Protein AF-A0A8S9SFD0-F1 (afdb_monomer_lite)

Secondary structure (DSSP, 8-state):
---PPP---S--------S-----------STT--GGGGEETTEE-PPPP-SHHHHHHHHHHHHSPPPSSPP---EEETTEEESS--HHHHHHHHH------GGGGGSTTS--S-HHHHHHHHHHHHHHHHHHHHHHHHHHHH-----HHHHHHHHHHHHHHHHHHTTTT-HHHHHHHHHHHHTT-

Structure (mmCIF, N/CA/C/O backbone):
data_AF-A0A8S9SFD0-F1
#
_entry.id   AF-A0A8S9SFD0-F1
#
loop_
_atom_site.group_PDB
_atom_site.id
_atom_site.type_symbol
_atom_site.label_atom_id
_atom_site.label_alt_id
_atom_site.label_comp_id
_atom_site.label_asym_id
_atom_site.label_entity_id
_atom_site.label_seq_id
_atom_site.pdbx_PDB_ins_code
_atom_site.Cartn_x
_atom_site.Cartn_y
_atom_site.Cartn_z
_atom_site.occupancy
_atom_site.B_iso_or_equiv
_atom_site.auth_seq_id
_atom_site.auth_comp_id
_atom_site.auth_asym_id
_atom_site.auth_atom_id
_atom_site.pdbx_PDB_model_num
ATOM 1 N N . MET A 1 1 ? -25.983 -8.643 12.787 1.00 35.84 1 MET A N 1
ATOM 2 C CA . MET A 1 1 ? -24.893 -7.991 13.552 1.00 35.84 1 MET A CA 1
ATOM 3 C C . MET A 1 1 ? -23.873 -9.047 13.966 1.00 35.84 1 MET A C 1
ATOM 5 O O . MET A 1 1 ? -24.146 -9.783 14.895 1.00 35.84 1 MET A O 1
ATOM 9 N N . ASN A 1 2 ? -22.740 -9.159 13.260 1.00 22.25 2 ASN A N 1
ATOM 10 C CA . ASN A 1 2 ? -21.504 -9.805 13.731 1.00 22.25 2 ASN A CA 1
ATOM 11 C C . ASN A 1 2 ? -20.350 -9.390 12.809 1.00 22.25 2 ASN A C 1
ATOM 13 O O . ASN A 1 2 ? -20.357 -9.680 11.617 1.00 22.25 2 ASN A O 1
ATOM 17 N N . ARG A 1 3 ? -19.381 -8.649 13.353 1.00 27.59 3 ARG A N 1
ATOM 18 C CA . ARG A 1 3 ? -18.185 -8.187 12.637 1.00 27.59 3 ARG A CA 1
ATOM 19 C C . ARG A 1 3 ? -17.055 -9.177 12.914 1.00 27.59 3 ARG A C 1
ATOM 21 O O . ARG A 1 3 ? -16.490 -9.152 14.003 1.00 27.59 3 ARG A O 1
ATOM 28 N N . MET A 1 4 ? -16.716 -10.028 11.946 1.00 25.22 4 MET A N 1
ATOM 29 C CA . MET A 1 4 ? -15.489 -10.829 11.985 1.00 25.22 4 MET A CA 1
ATOM 30 C C . MET A 1 4 ? -14.422 -10.174 11.107 1.00 25.22 4 MET A C 1
ATOM 32 O O . MET A 1 4 ? -14.635 -9.898 9.929 1.00 25.22 4 MET A O 1
ATOM 36 N N . ALA A 1 5 ? -13.282 -9.880 11.729 1.00 29.33 5 ALA A N 1
ATOM 37 C CA . ALA A 1 5 ? -12.103 -9.334 11.085 1.00 29.33 5 ALA A CA 1
ATOM 38 C C . ALA A 1 5 ? -11.504 -10.371 10.127 1.00 29.33 5 ALA A C 1
ATOM 40 O O . ALA A 1 5 ? -11.102 -11.451 10.552 1.00 29.33 5 ALA A O 1
ATOM 41 N N . LEU A 1 6 ? -11.420 -10.018 8.845 1.00 27.88 6 LEU A N 1
ATOM 42 C CA . LEU A 1 6 ? -10.527 -10.676 7.902 1.00 27.88 6 LEU A CA 1
ATOM 43 C C . LEU A 1 6 ? -9.191 -9.929 7.921 1.00 27.88 6 LEU A C 1
ATOM 45 O O . LEU A 1 6 ? -9.136 -8.713 7.725 1.00 27.88 6 LEU A O 1
ATOM 49 N N . ASP A 1 7 ? -8.128 -10.670 8.219 1.00 32.56 7 ASP A N 1
ATOM 50 C CA . ASP A 1 7 ? -6.738 -10.230 8.167 1.00 32.56 7 ASP A CA 1
ATOM 51 C C . ASP A 1 7 ? -6.397 -9.675 6.773 1.00 32.56 7 ASP A C 1
ATOM 53 O O . ASP A 1 7 ? -6.270 -10.420 5.803 1.00 32.56 7 ASP A O 1
ATOM 57 N N . PHE A 1 8 ? -6.196 -8.358 6.677 1.00 33.19 8 PHE A N 1
ATOM 58 C CA . PHE A 1 8 ? -5.666 -7.698 5.482 1.00 33.19 8 PHE A CA 1
ATOM 59 C C . PHE A 1 8 ? -4.220 -7.256 5.719 1.00 33.19 8 PHE A C 1
ATOM 61 O O . PHE A 1 8 ? -3.929 -6.136 6.145 1.00 33.19 8 PHE A O 1
ATOM 68 N N . ALA A 1 9 ? -3.289 -8.148 5.392 1.00 34.00 9 ALA A N 1
ATOM 69 C CA . ALA A 1 9 ? -1.923 -7.777 5.061 1.00 34.00 9 ALA A CA 1
ATOM 70 C C . ALA A 1 9 ? -1.893 -7.315 3.597 1.00 34.00 9 ALA A C 1
ATOM 72 O O . ALA A 1 9 ? -1.752 -8.135 2.705 1.00 34.00 9 ALA A O 1
ATOM 73 N N . PHE A 1 10 ? -2.113 -6.021 3.361 1.00 30.41 10 PHE A N 1
ATOM 74 C CA . PHE A 1 10 ? -1.511 -5.159 2.328 1.00 30.41 10 PHE A CA 1
ATOM 75 C C . PHE A 1 10 ? -2.346 -3.869 2.265 1.00 30.41 10 PHE A C 1
ATOM 77 O O . PHE A 1 10 ? -3.568 -3.914 2.253 1.00 30.41 10 PHE A O 1
ATOM 84 N N . ILE A 1 11 ? -1.661 -2.723 2.196 1.00 32.47 11 ILE A N 1
ATOM 85 C CA . ILE A 1 11 ? -2.193 -1.346 2.264 1.00 32.47 11 ILE A CA 1
ATOM 86 C C . ILE A 1 11 ? -2.422 -0.868 3.706 1.00 32.47 11 ILE A C 1
ATOM 88 O O . ILE A 1 11 ? -3.520 -0.825 4.253 1.00 32.47 11 ILE A O 1
ATOM 92 N N . GLY A 1 12 ? -1.323 -0.432 4.321 1.00 33.16 12 GLY A N 1
ATOM 93 C CA . GLY A 1 12 ? -1.350 0.359 5.540 1.00 33.16 12 GLY A CA 1
ATOM 94 C C . GLY A 1 12 ? -1.913 1.756 5.287 1.00 33.16 12 GLY A C 1
ATOM 95 O O . GLY A 1 12 ? -1.153 2.702 5.110 1.00 33.16 12 GLY A O 1
ATOM 96 N N . ILE A 1 13 ? -3.234 1.895 5.373 1.00 29.12 13 ILE A N 1
ATOM 97 C CA . ILE A 1 13 ? -3.871 3.097 5.923 1.00 29.12 13 ILE A CA 1
ATOM 98 C C . ILE A 1 13 ? -4.543 2.651 7.218 1.00 29.12 13 ILE A C 1
ATOM 100 O O . ILE A 1 13 ? -5.744 2.437 7.326 1.00 29.12 13 ILE A O 1
ATOM 104 N N . LYS A 1 14 ? -3.695 2.445 8.227 1.00 33.59 14 LYS A N 1
ATOM 105 C CA . LYS A 1 14 ? -4.124 2.348 9.616 1.00 33.59 14 LYS A CA 1
ATOM 106 C C . LYS A 1 14 ? -4.371 3.791 10.052 1.00 33.59 14 LYS A C 1
ATOM 108 O O . LYS A 1 14 ? -3.437 4.478 10.460 1.00 33.59 14 LYS A O 1
ATOM 113 N N . ILE A 1 15 ? -5.602 4.276 9.879 1.00 28.59 15 ILE A N 1
ATOM 114 C CA . ILE A 1 15 ? -6.065 5.485 10.567 1.00 28.59 15 ILE A CA 1
ATOM 115 C C . ILE A 1 15 ? -6.031 5.131 12.052 1.00 28.59 15 ILE A C 1
ATOM 117 O O . ILE A 1 15 ? -6.934 4.495 12.588 1.00 28.59 15 ILE A O 1
ATOM 121 N N . TRP A 1 16 ? -4.918 5.457 12.700 1.00 25.59 16 TRP A N 1
ATOM 122 C CA . TRP A 1 16 ? -4.816 5.457 14.147 1.00 25.59 16 TRP A CA 1
ATOM 123 C C . TRP A 1 16 ? -5.563 6.707 14.612 1.00 25.59 16 TRP A C 1
ATOM 125 O O . TRP A 1 16 ? -4.971 7.776 14.733 1.00 25.59 16 TRP A O 1
ATOM 135 N N . ASN A 1 17 ? -6.880 6.600 14.811 1.00 27.30 17 ASN A N 1
ATOM 136 C CA . ASN A 1 17 ? -7.525 7.526 15.729 1.00 27.30 17 ASN A CA 1
ATOM 137 C C . ASN A 1 17 ? -7.168 7.058 17.142 1.00 27.30 17 ASN A C 1
ATOM 139 O O . ASN A 1 17 ? -7.589 6.004 17.618 1.00 27.30 17 ASN A O 1
ATOM 143 N N . GLN A 1 18 ? -6.286 7.835 17.749 1.00 34.81 18 GLN A N 1
ATOM 144 C CA . GLN A 1 18 ? -5.697 7.671 19.061 1.00 34.81 18 GLN A CA 1
ATOM 145 C C . GLN A 1 18 ? -6.710 8.035 20.150 1.00 34.81 18 GLN A C 1
ATOM 147 O O . GLN A 1 18 ? -6.422 8.905 20.951 1.00 34.81 18 GLN A O 1
ATOM 152 N N . THR A 1 19 ? -7.882 7.400 20.207 1.00 34.19 19 THR A N 1
ATOM 153 C CA . THR A 1 19 ? -8.732 7.417 21.410 1.00 34.19 19 THR A CA 1
ATOM 154 C C . THR A 1 19 ? -9.643 6.178 21.456 1.00 34.19 19 THR A C 1
ATOM 156 O O . THR A 1 19 ? -10.602 6.042 20.710 1.00 34.19 19 THR A O 1
ATOM 159 N N . ASN A 1 20 ? -9.351 5.286 22.408 1.00 30.91 20 ASN A N 1
ATOM 160 C CA . ASN A 1 20 ? -10.363 4.538 23.169 1.00 30.91 20 ASN A CA 1
ATOM 161 C C . ASN A 1 20 ? -11.016 3.235 22.634 1.00 30.91 20 ASN A C 1
ATOM 163 O O . ASN A 1 20 ? -12.164 2.960 22.960 1.00 30.91 20 ASN A O 1
ATOM 167 N N . LEU A 1 21 ? -10.299 2.350 21.926 1.00 30.31 21 LEU A N 1
ATOM 168 C CA . LEU A 1 21 ? -10.795 0.982 21.629 1.00 30.31 21 LEU A CA 1
ATOM 169 C C . LEU A 1 21 ? -9.883 -0.127 22.180 1.00 30.31 21 LEU A C 1
ATOM 171 O O . LEU A 1 21 ? -9.524 -1.080 21.489 1.00 30.31 21 LEU A O 1
ATOM 175 N N . ARG A 1 22 ? -9.477 0.009 23.449 1.00 31.05 22 ARG A N 1
ATOM 176 C CA . ARG A 1 22 ? -8.779 -1.047 24.209 1.00 31.05 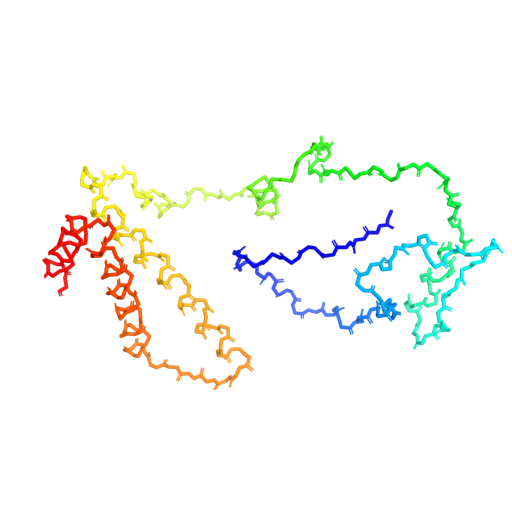22 ARG A CA 1
ATOM 177 C C . ARG A 1 22 ? -9.696 -1.883 25.107 1.00 31.05 22 ARG A C 1
ATOM 179 O O . ARG A 1 22 ? -9.194 -2.672 25.898 1.00 31.05 22 ARG A O 1
ATOM 186 N N . SER A 1 23 ? -11.010 -1.811 24.947 1.00 32.91 23 SER A N 1
ATOM 187 C CA . SER A 1 23 ? -11.902 -2.876 25.406 1.00 32.91 23 SER A CA 1
ATOM 188 C C . SER A 1 23 ? -11.964 -3.956 24.324 1.00 32.91 23 SER A C 1
ATOM 190 O O . SER A 1 23 ? -12.917 -4.046 23.555 1.00 32.91 23 SER A O 1
ATOM 192 N N . ARG A 1 24 ? -10.912 -4.785 24.237 1.00 36.34 24 ARG A N 1
ATOM 193 C CA . ARG A 1 24 ? -11.031 -6.109 23.606 1.00 36.34 24 ARG A CA 1
ATOM 194 C C . ARG A 1 24 ? -12.149 -6.830 24.352 1.00 36.34 24 ARG A C 1
ATOM 196 O O . ARG A 1 24 ? -11.938 -7.312 25.461 1.00 36.34 24 ARG A O 1
ATOM 203 N N . ILE A 1 25 ? -13.337 -6.867 23.761 1.00 42.31 25 ILE A N 1
ATOM 204 C CA . ILE A 1 25 ? -14.405 -7.773 24.166 1.00 42.31 25 ILE A CA 1
ATOM 205 C C . ILE A 1 25 ? -13.937 -9.156 23.701 1.00 42.31 25 ILE A C 1
ATOM 207 O O . ILE A 1 25 ? -14.322 -9.653 22.648 1.00 42.31 25 ILE A O 1
ATOM 211 N N . ASP A 1 26 ? -12.991 -9.735 24.443 1.00 43.25 26 ASP A N 1
ATOM 212 C CA . ASP A 1 26 ? -12.586 -11.127 24.289 1.00 43.25 26 ASP A CA 1
ATOM 213 C C . ASP A 1 26 ? -13.747 -11.981 24.818 1.00 43.25 26 ASP A C 1
ATOM 215 O O . ASP A 1 26 ? -13.710 -12.511 25.931 1.00 43.25 26 ASP A O 1
ATOM 219 N N . LEU A 1 27 ? -14.793 -12.144 24.002 1.00 48.25 27 LEU A N 1
ATOM 220 C CA . LEU A 1 27 ? -15.537 -13.395 24.024 1.00 48.25 27 LEU A CA 1
ATOM 221 C C . LEU A 1 27 ? -14.468 -14.455 23.755 1.00 48.25 27 LEU A C 1
ATOM 223 O O . LEU A 1 27 ? -13.948 -14.531 22.645 1.00 48.25 27 LEU A O 1
ATOM 227 N N . LYS A 1 28 ? -14.023 -15.172 24.795 1.00 47.81 28 LYS A N 1
ATOM 228 C CA . LYS A 1 28 ? -13.038 -16.260 24.708 1.00 47.81 28 LYS A CA 1
ATOM 229 C C . LYS A 1 28 ? -13.614 -17.397 23.850 1.00 47.81 28 LYS A C 1
ATOM 231 O O . LYS A 1 28 ? -13.951 -18.466 24.347 1.00 47.81 28 LYS A O 1
ATOM 236 N N . LEU A 1 29 ? -13.721 -17.170 22.549 1.00 45.72 29 LEU A N 1
ATOM 237 C CA . LEU A 1 29 ? -14.023 -18.156 21.530 1.00 45.72 29 LEU A CA 1
ATOM 238 C C . LEU A 1 29 ? -12.756 -19.005 21.380 1.00 45.72 29 LEU A C 1
ATOM 240 O O . LEU A 1 29 ? -11.886 -18.724 20.561 1.00 45.72 29 LEU A O 1
ATOM 244 N N . ASN A 1 30 ? -12.587 -20.013 22.241 1.00 45.31 30 ASN A N 1
ATOM 245 C CA . ASN A 1 30 ? -11.379 -20.851 22.288 1.00 45.31 30 ASN A CA 1
ATOM 246 C C . ASN A 1 30 ? -11.289 -21.873 21.134 1.00 45.31 30 ASN A C 1
ATOM 248 O O . ASN A 1 30 ? -10.682 -22.933 21.267 1.00 45.31 30 ASN A O 1
ATOM 252 N N . LYS A 1 31 ? -11.890 -21.597 19.977 1.00 50.28 31 LYS A N 1
ATOM 253 C CA . LYS A 1 31 ? -11.689 -22.398 18.769 1.00 50.28 31 LYS A CA 1
ATOM 254 C C . LYS A 1 31 ? -11.692 -21.460 17.576 1.00 50.28 31 LYS A C 1
ATOM 256 O O . LYS A 1 31 ? -12.604 -20.657 17.425 1.00 50.28 31 LYS A O 1
ATOM 261 N N . ARG A 1 32 ? -10.700 -21.610 16.693 1.00 45.97 32 ARG A N 1
ATOM 262 C CA . ARG A 1 32 ? -10.602 -20.887 15.407 1.00 45.97 32 ARG A CA 1
ATOM 263 C C . ARG A 1 32 ? -11.826 -21.089 14.489 1.00 45.97 32 ARG A C 1
ATOM 265 O O . ARG A 1 32 ? -11.905 -20.447 13.456 1.00 45.97 32 ARG A O 1
ATOM 272 N N . SER A 1 33 ? -12.751 -21.973 14.868 1.00 45.56 33 SER A N 1
ATOM 273 C CA . SER A 1 33 ? -13.978 -22.336 14.157 1.00 45.56 33 SER A CA 1
ATOM 274 C C . SER A 1 33 ? -15.258 -22.139 14.988 1.00 45.56 33 SER A C 1
ATOM 276 O O . SER A 1 33 ? -16.287 -22.708 14.638 1.00 45.56 33 SER A O 1
ATOM 278 N N . ALA A 1 34 ? -15.206 -21.437 16.126 1.00 51.31 34 ALA A N 1
ATOM 279 C CA . ALA A 1 34 ? -16.398 -21.213 16.942 1.00 51.31 34 ALA A CA 1
ATOM 280 C C . ALA A 1 34 ? -17.349 -20.242 16.222 1.00 51.31 34 ALA A C 1
ATOM 282 O O . ALA A 1 34 ? -17.044 -19.060 16.072 1.00 51.31 34 ALA A O 1
ATOM 283 N N . THR A 1 35 ? -18.484 -20.7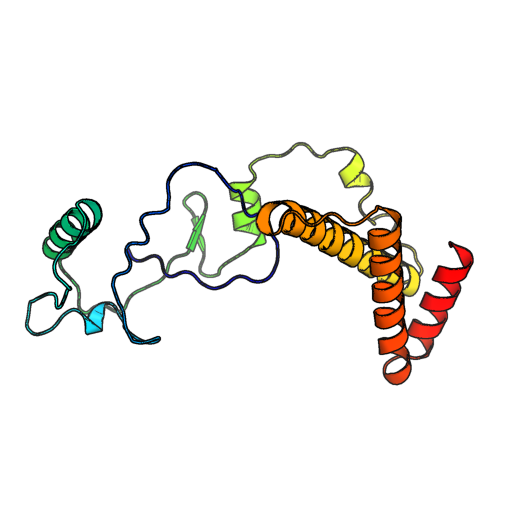52 15.751 1.00 59.28 35 THR A N 1
ATOM 284 C CA . THR A 1 35 ? -19.583 -19.950 15.202 1.00 59.28 35 THR A CA 1
ATOM 285 C C . THR A 1 35 ? -20.485 -19.468 16.332 1.00 59.28 35 THR A C 1
ATOM 287 O O . THR A 1 35 ? -20.519 -20.068 17.406 1.00 59.28 35 THR A O 1
ATOM 290 N N . VAL A 1 36 ? -21.245 -18.396 16.106 1.00 63.47 36 VAL A N 1
ATOM 291 C CA . VAL A 1 36 ? -22.219 -17.896 17.095 1.00 63.47 36 VAL A CA 1
ATOM 292 C C . VAL A 1 36 ? -23.259 -18.964 17.448 1.00 63.47 36 VAL A C 1
ATOM 294 O O . VAL A 1 36 ? -23.614 -19.093 18.612 1.00 63.47 36 VAL A O 1
ATOM 297 N N . VAL A 1 37 ? -23.614 -19.819 16.485 1.00 64.81 37 VAL A N 1
ATOM 298 C CA . VAL A 1 37 ? -24.450 -21.014 16.689 1.00 64.81 37 VAL A CA 1
ATOM 299 C C . VAL A 1 37 ? -23.855 -21.972 17.724 1.00 64.81 37 VAL A C 1
ATOM 301 O O . VAL A 1 37 ? -24.578 -22.510 18.543 1.00 64.81 37 VAL A O 1
ATOM 304 N N . SER A 1 38 ? -22.530 -22.152 17.767 1.00 64.25 38 SER A N 1
ATOM 305 C CA . SER A 1 38 ? -21.904 -23.035 18.767 1.00 64.25 38 SER A CA 1
ATOM 306 C C . SER A 1 38 ? -21.980 -22.512 20.208 1.00 64.25 38 SER A C 1
ATOM 308 O O . SER A 1 38 ? -21.651 -23.247 21.138 1.00 64.25 38 SER A O 1
ATOM 310 N N . LEU A 1 39 ? -22.374 -21.248 20.395 1.00 68.19 39 LEU A N 1
ATOM 311 C CA . LEU A 1 39 ? -22.604 -20.632 21.703 1.00 68.19 39 LEU A CA 1
ATOM 312 C C . LEU A 1 39 ? -24.081 -20.634 22.113 1.00 68.19 39 LEU A C 1
ATOM 314 O O . LEU A 1 39 ? -24.385 -20.157 23.204 1.00 68.19 39 LEU A O 1
ATOM 318 N N . TYR A 1 40 ? -24.980 -21.125 21.264 1.00 70.50 40 TYR A N 1
ATOM 319 C CA . TYR A 1 40 ? -26.407 -21.211 21.541 1.00 70.50 40 TYR A CA 1
ATOM 320 C C . TYR A 1 40 ? -26.804 -22.687 21.582 1.00 70.50 40 TYR A C 1
ATOM 322 O O . TYR A 1 40 ? -26.745 -23.376 20.566 1.00 70.50 40 TYR A O 1
ATOM 330 N N . ASP A 1 41 ? -27.133 -23.181 22.774 1.00 68.94 41 ASP A N 1
ATOM 331 C CA . ASP A 1 41 ? -27.457 -24.588 23.017 1.00 68.94 41 ASP A CA 1
ATOM 332 C C . ASP A 1 41 ? -28.718 -24.671 23.883 1.00 68.94 41 ASP A C 1
ATOM 334 O O . ASP A 1 41 ? -28.854 -23.901 24.828 1.00 68.94 41 ASP A O 1
ATOM 338 N N . HIS A 1 42 ? -29.649 -25.574 23.558 1.00 63.41 42 HIS A N 1
ATOM 339 C CA . HIS A 1 42 ? -30.894 -25.813 24.313 1.00 63.41 42 HIS A CA 1
ATOM 340 C C . HIS A 1 42 ? -31.596 -24.528 24.834 1.00 63.41 42 HIS A C 1
ATOM 342 O O . HIS A 1 42 ? -31.810 -24.383 26.040 1.00 63.41 42 HIS A O 1
ATOM 348 N N . ASP A 1 43 ? -31.917 -23.580 23.946 1.00 69.06 43 ASP A N 1
ATOM 349 C CA . ASP A 1 43 ? -32.585 -22.295 24.246 1.00 69.06 43 ASP A CA 1
ATOM 350 C C . ASP A 1 43 ? -31.836 -21.326 25.184 1.00 69.06 43 ASP A C 1
ATOM 352 O O . ASP A 1 43 ? -32.422 -20.373 25.705 1.00 69.06 43 ASP A O 1
ATOM 356 N N . HIS A 1 44 ? -30.529 -21.503 25.395 1.00 68.75 44 HIS A N 1
ATOM 357 C CA . HIS A 1 44 ? -29.737 -20.576 26.203 1.00 68.75 44 HIS A CA 1
ATOM 358 C C . HIS A 1 44 ? -28.350 -20.286 25.619 1.00 68.75 44 HIS A C 1
ATOM 360 O O . HIS A 1 44 ? -27.728 -21.084 24.920 1.00 68.75 44 HIS A O 1
ATOM 366 N N . TRP A 1 45 ? -27.843 -19.090 25.925 1.00 72.31 45 TRP A N 1
ATOM 367 C CA . TRP A 1 45 ? -26.514 -18.649 25.517 1.00 72.31 45 TRP A CA 1
ATOM 368 C C . TRP A 1 45 ? -25.441 -19.167 26.482 1.00 72.31 45 TRP A C 1
ATOM 370 O O . TRP A 1 45 ? -25.407 -18.798 27.657 1.00 72.31 45 TRP A O 1
ATOM 380 N N . LEU A 1 46 ? -24.494 -19.949 25.971 1.00 73.44 46 LEU A N 1
ATOM 381 C CA . LEU A 1 46 ? -23.314 -20.439 26.687 1.00 73.44 46 LEU A CA 1
ATOM 382 C C . LEU A 1 46 ? -22.203 -19.373 26.721 1.00 73.44 46 LEU A C 1
ATOM 384 O O . LEU A 1 46 ? -21.101 -19.559 26.198 1.00 73.44 46 LEU A O 1
ATOM 388 N N . LEU A 1 47 ? -22.496 -18.218 27.325 1.00 73.19 47 LEU A N 1
ATOM 389 C CA . LEU A 1 47 ? -21.563 -17.093 27.438 1.00 73.19 47 LEU A CA 1
ATOM 390 C C . LEU A 1 47 ? -20.843 -17.099 28.800 1.00 73.19 47 LEU A C 1
ATOM 392 O O . LEU A 1 47 ? -21.466 -17.342 29.832 1.00 73.19 47 LEU A O 1
ATOM 396 N N . PRO A 1 48 ? -19.530 -16.795 28.853 1.00 73.25 48 PRO A N 1
ATOM 397 C CA . PRO A 1 48 ? -18.836 -16.626 30.125 1.00 73.25 48 PRO A CA 1
ATOM 398 C C . PRO A 1 48 ? -19.411 -15.423 30.891 1.00 73.25 48 PRO A C 1
ATOM 400 O O . PRO A 1 48 ? -19.798 -14.440 30.254 1.00 73.25 48 PRO A O 1
ATOM 403 N N . PRO A 1 49 ? -19.406 -15.439 32.237 1.00 73.31 49 PRO A N 1
ATOM 404 C CA . PRO A 1 49 ? -19.933 -14.336 33.037 1.00 73.31 49 PRO A CA 1
ATOM 405 C C . PRO A 1 49 ? -19.276 -13.008 32.646 1.00 73.31 49 PRO A C 1
ATOM 407 O O . PRO A 1 49 ? -18.056 -12.955 32.432 1.00 73.31 49 PRO A O 1
ATOM 410 N N . ALA A 1 50 ? -20.085 -11.952 32.528 1.00 76.56 50 ALA A N 1
ATOM 411 C CA . ALA A 1 50 ? -19.609 -10.626 32.159 1.00 76.56 50 ALA A CA 1
ATOM 412 C C . ALA A 1 50 ? -18.548 -10.129 33.151 1.00 76.56 50 ALA A C 1
ATOM 414 O O . ALA A 1 50 ? -18.754 -10.129 34.362 1.00 76.56 50 ALA A O 1
ATOM 415 N N . ARG A 1 51 ? -17.392 -9.703 32.631 1.00 77.00 51 ARG A N 1
ATOM 416 C CA . ARG A 1 51 ? -16.286 -9.133 33.426 1.00 77.00 51 ARG A CA 1
ATOM 417 C C . ARG A 1 51 ? -16.136 -7.623 33.237 1.00 77.00 51 ARG A C 1
ATOM 419 O O . ARG A 1 51 ? -15.206 -7.032 33.775 1.00 77.00 51 ARG A O 1
ATOM 426 N N . SER A 1 52 ? -17.011 -7.015 32.439 1.00 80.31 52 SER A N 1
ATOM 427 C CA . SER A 1 52 ? -17.074 -5.573 32.190 1.00 80.31 52 SER A CA 1
ATOM 428 C C . SER A 1 52 ? -18.504 -5.158 31.845 1.00 80.31 52 SER A C 1
ATOM 430 O O . SER A 1 52 ? -19.276 -5.984 31.359 1.00 80.31 52 SER A O 1
ATOM 432 N N . GLU A 1 53 ? -18.826 -3.884 32.051 1.00 77.06 53 GLU A N 1
ATOM 433 C CA . GLU A 1 53 ? -20.140 -3.291 31.759 1.00 77.06 53 GLU A CA 1
ATOM 434 C C . GLU A 1 53 ? -20.506 -3.433 30.271 1.00 77.06 53 GLU A C 1
ATOM 436 O O . GLU A 1 53 ? -21.547 -3.985 29.941 1.00 77.06 53 GLU A O 1
ATOM 441 N N . ASN A 1 54 ? -19.560 -3.155 29.366 1.00 75.06 54 ASN A N 1
ATOM 442 C CA . ASN A 1 54 ? -19.728 -3.390 27.924 1.00 75.06 54 ASN A CA 1
ATOM 443 C C . ASN A 1 54 ? -20.057 -4.855 27.572 1.00 75.06 54 ASN A C 1
ATOM 445 O O . ASN A 1 54 ? -20.732 -5.130 26.583 1.00 75.06 54 ASN A O 1
ATOM 449 N N . GLN A 1 55 ? -19.528 -5.817 28.336 1.00 72.56 55 GLN A N 1
ATOM 450 C CA . GLN A 1 55 ? -19.811 -7.237 28.116 1.00 72.56 55 GLN A CA 1
ATOM 451 C C . GLN A 1 55 ? -21.195 -7.617 28.653 1.00 72.56 55 GLN A C 1
ATOM 453 O O . GLN A 1 55 ? -21.848 -8.473 28.060 1.00 72.56 55 GLN A O 1
ATOM 458 N N . LEU A 1 56 ? -21.635 -6.986 29.744 1.00 80.31 56 LEU A N 1
ATOM 459 C CA . LEU A 1 56 ? -22.976 -7.158 30.295 1.00 80.31 56 LEU A CA 1
ATOM 460 C C . LEU A 1 56 ? -24.028 -6.613 29.325 1.00 80.31 56 LEU A C 1
ATOM 462 O O . LEU A 1 56 ? -24.954 -7.341 28.981 1.00 80.31 56 LEU A O 1
ATOM 466 N N . ASP A 1 57 ? -23.830 -5.399 28.811 1.00 81.00 57 ASP A N 1
ATOM 467 C CA . ASP A 1 57 ? -24.729 -4.779 27.831 1.00 81.00 57 ASP A CA 1
ATOM 468 C C . ASP A 1 57 ? -24.891 -5.646 26.579 1.00 81.00 57 ASP A C 1
ATOM 470 O O . ASP A 1 57 ? -25.999 -5.852 26.083 1.00 81.00 57 ASP A O 1
ATOM 474 N N . LEU A 1 58 ? -23.789 -6.224 26.091 1.00 77.81 58 LEU A N 1
ATOM 475 C CA . LEU A 1 58 ? -23.828 -7.160 24.970 1.00 77.81 58 LEU A CA 1
ATOM 476 C C . LEU A 1 58 ? -24.576 -8.452 25.299 1.00 77.81 58 LEU A C 1
ATOM 478 O O . LEU A 1 58 ? -25.309 -8.947 24.450 1.00 77.81 58 LEU A O 1
ATOM 482 N N . GLN A 1 59 ? -24.398 -9.005 26.500 1.00 78.12 59 GLN A N 1
ATOM 483 C CA . GLN A 1 59 ? -25.126 -10.203 26.925 1.00 78.12 59 GLN A CA 1
ATOM 484 C C . GLN A 1 59 ? -26.629 -9.937 27.004 1.00 78.12 59 GLN A C 1
ATOM 486 O O . GLN A 1 59 ? -27.404 -10.708 26.443 1.00 78.12 59 GLN A O 1
ATOM 491 N N . VAL A 1 60 ? -27.030 -8.817 27.613 1.00 82.56 60 VAL A N 1
ATOM 492 C CA . VAL A 1 60 ? -28.433 -8.382 27.681 1.00 82.56 60 VAL A CA 1
ATOM 493 C C . VAL A 1 60 ? -29.005 -8.218 26.276 1.00 82.56 60 VAL A C 1
ATOM 495 O O . VAL A 1 60 ? -30.058 -8.773 25.967 1.00 82.56 60 VAL A O 1
ATOM 498 N N . TYR A 1 61 ? -28.283 -7.537 25.387 1.00 82.25 61 TYR A N 1
ATOM 499 C CA . TYR A 1 61 ? -28.725 -7.368 24.008 1.00 82.25 61 TYR A CA 1
ATOM 500 C C . TYR A 1 61 ? -28.898 -8.712 23.284 1.00 82.25 61 TYR A C 1
ATOM 502 O O . TYR A 1 61 ? -29.955 -8.964 22.710 1.00 82.25 61 TYR A O 1
ATOM 510 N N . LEU A 1 62 ? -27.915 -9.617 23.358 1.00 73.06 62 LEU A N 1
ATOM 511 C CA . LEU A 1 62 ? -27.990 -10.933 22.708 1.00 73.06 62 LEU A CA 1
ATOM 512 C C . LEU A 1 62 ? -29.176 -11.778 23.197 1.00 73.06 62 LEU A C 1
ATOM 514 O O . LEU A 1 62 ? -29.756 -12.512 22.404 1.00 73.06 62 LEU A O 1
ATOM 518 N N . THR A 1 63 ? -29.580 -11.644 24.465 1.00 73.31 63 THR A N 1
ATOM 519 C CA . THR A 1 63 ? -30.774 -12.332 24.997 1.00 73.31 63 THR A CA 1
ATOM 520 C C . THR A 1 63 ? -32.103 -11.760 24.501 1.00 73.31 63 THR A C 1
ATOM 522 O O . THR A 1 63 ? -33.129 -12.416 24.635 1.00 73.31 63 THR A O 1
ATOM 525 N N . THR A 1 64 ? -32.099 -10.558 23.920 1.00 77.75 64 THR A N 1
ATOM 526 C CA . THR A 1 64 ? -33.301 -9.921 23.350 1.00 77.75 64 THR A CA 1
ATOM 527 C C . THR A 1 64 ? -33.458 -10.155 21.847 1.00 77.75 64 THR A C 1
ATOM 529 O O . THR A 1 64 ? -34.495 -9.818 21.277 1.00 77.75 64 THR A O 1
ATOM 532 N N . VAL A 1 65 ? -32.443 -10.723 21.191 1.00 75.19 65 VAL A N 1
ATOM 533 C CA . VAL A 1 65 ? -32.465 -11.025 19.758 1.00 75.19 65 VAL A CA 1
ATOM 534 C C . VAL A 1 65 ? -33.031 -12.428 19.544 1.00 75.19 65 VAL A C 1
ATOM 536 O O . VAL A 1 65 ? -32.47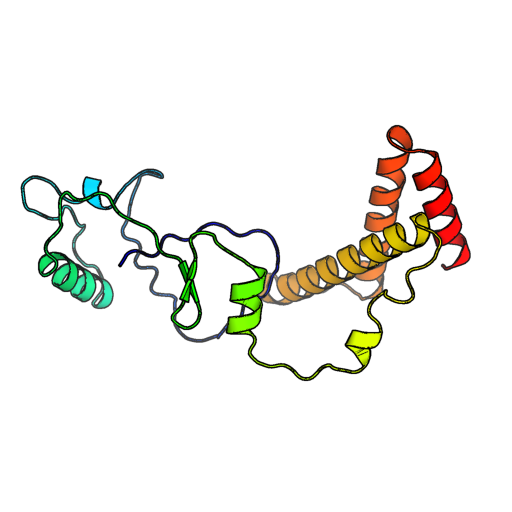4 -13.403 20.038 1.00 75.19 65 VAL A O 1
ATOM 539 N N . ASN A 1 66 ? -34.103 -12.536 18.758 1.00 70.00 66 ASN A N 1
ATOM 540 C CA . ASN A 1 66 ? -34.586 -13.826 18.269 1.00 70.00 66 ASN A CA 1
ATOM 541 C C . ASN A 1 66 ? -33.647 -14.335 17.171 1.00 70.00 66 ASN A C 1
ATOM 543 O O . ASN A 1 66 ? -33.487 -13.683 16.138 1.00 70.00 66 ASN A O 1
ATOM 547 N N . LEU A 1 67 ? -33.027 -15.490 17.406 1.00 68.56 67 LEU A N 1
ATOM 548 C CA . LEU A 1 67 ? -32.237 -16.195 16.403 1.00 68.56 67 LEU A CA 1
ATOM 549 C C . LEU A 1 67 ? -33.191 -16.912 15.440 1.00 68.56 67 LEU A C 1
ATOM 551 O O . LEU A 1 67 ? -34.126 -17.572 15.886 1.00 68.56 67 LEU A O 1
ATOM 555 N N . SER A 1 68 ? -32.979 -16.761 14.134 1.00 72.00 68 SER A N 1
ATOM 556 C CA . SER A 1 68 ? -33.673 -17.555 13.119 1.00 72.00 68 SER A CA 1
ATOM 557 C C . SER A 1 68 ? -32.806 -18.740 12.697 1.00 72.00 68 SER A C 1
ATOM 559 O O . SER A 1 68 ? -31.581 -18.644 12.674 1.00 72.00 68 SER A O 1
ATOM 561 N N . ASP A 1 69 ? -33.450 -19.842 12.310 1.00 71.06 69 ASP A N 1
ATOM 562 C CA . ASP A 1 69 ? -32.784 -21.010 11.709 1.00 71.06 69 ASP A CA 1
ATOM 563 C C . ASP A 1 69 ? -32.440 -20.796 10.219 1.00 71.06 69 ASP A C 1
ATOM 565 O O . ASP A 1 69 ? -32.004 -21.714 9.520 1.00 71.06 69 ASP A O 1
ATOM 569 N N . GLU A 1 70 ? -32.668 -19.587 9.700 1.00 73.75 70 GLU A N 1
ATOM 570 C CA . GLU A 1 70 ? -32.366 -19.235 8.317 1.00 73.75 70 GLU A CA 1
ATOM 571 C C . GLU A 1 70 ? -30.855 -19.078 8.102 1.00 73.75 70 GLU A C 1
ATOM 573 O O . GLU A 1 70 ? -30.098 -18.702 8.996 1.00 73.75 70 GLU A O 1
ATOM 578 N N . GLN A 1 71 ? -30.394 -19.377 6.887 1.00 65.50 71 GLN A N 1
ATOM 579 C CA . GLN A 1 71 ? -28.977 -19.285 6.553 1.00 65.50 71 GLN A CA 1
ATOM 580 C C . GLN A 1 71 ? -28.526 -17.819 6.470 1.00 65.50 71 GLN A C 1
ATOM 582 O O . GLN A 1 71 ? -29.098 -17.037 5.711 1.00 65.50 71 GLN A O 1
ATOM 587 N N . ASP A 1 72 ? -27.460 -17.470 7.199 1.00 67.38 72 ASP A N 1
ATOM 588 C CA . ASP A 1 72 ? -26.857 -16.132 7.175 1.00 67.38 72 ASP A CA 1
ATOM 589 C C . ASP A 1 72 ? -26.488 -15.701 5.742 1.00 67.38 72 ASP A C 1
ATOM 591 O O . ASP A 1 72 ? -25.717 -16.375 5.049 1.00 67.38 72 ASP A O 1
ATOM 595 N N . GLN A 1 73 ? -26.982 -14.533 5.317 1.00 60.03 73 GLN A N 1
ATOM 596 C CA . GLN A 1 73 ? -26.558 -13.866 4.085 1.00 60.03 73 GLN A CA 1
ATOM 597 C C . GLN A 1 73 ? -25.653 -12.674 4.421 1.00 60.03 73 GLN A C 1
ATOM 599 O O . GLN A 1 73 ? -25.986 -11.828 5.251 1.00 60.03 73 GLN A O 1
ATOM 604 N N . TYR A 1 74 ? -24.480 -12.613 3.786 1.00 65.50 74 TYR A N 1
ATOM 605 C CA . TYR A 1 74 ? -23.544 -11.499 3.936 1.00 65.50 74 TYR A CA 1
ATOM 606 C C . TYR A 1 74 ? -23.760 -10.490 2.811 1.00 65.50 74 TYR A C 1
ATOM 608 O O . TYR A 1 74 ? -23.476 -10.787 1.652 1.00 65.50 74 TYR A O 1
ATOM 616 N N . GLU A 1 75 ? -24.196 -9.284 3.161 1.00 68.75 75 GLU A N 1
ATOM 617 C CA . GLU A 1 75 ? -24.347 -8.180 2.214 1.00 68.75 75 GLU A CA 1
ATOM 618 C C . GLU A 1 75 ? -23.248 -7.132 2.430 1.00 68.75 75 GLU A C 1
ATOM 620 O O . GLU A 1 75 ? -22.956 -6.732 3.561 1.00 68.75 75 GLU A O 1
ATOM 625 N N . TRP A 1 76 ? -22.609 -6.691 1.341 1.00 75.19 76 TRP A N 1
ATOM 626 C CA . TRP A 1 76 ? -21.640 -5.596 1.379 1.00 75.19 76 TRP A CA 1
ATOM 627 C C . TRP A 1 76 ? -22.335 -4.293 1.023 1.00 75.19 76 TRP A C 1
ATOM 629 O O . TRP A 1 76 ? -22.586 -4.046 -0.147 1.00 75.19 76 TRP A O 1
ATOM 639 N N . GLU A 1 77 ? -22.618 -3.437 1.996 1.00 81.00 77 GLU A N 1
ATOM 640 C CA . GLU A 1 77 ? -23.252 -2.146 1.726 1.00 81.00 77 GLU A CA 1
ATOM 641 C C . GLU A 1 77 ? -22.231 -1.000 1.743 1.00 81.00 77 GLU A C 1
ATOM 643 O O . GLU A 1 77 ? -21.529 -0.782 2.738 1.00 81.00 77 GLU A O 1
ATOM 648 N N . VAL A 1 78 ? -22.154 -0.244 0.645 1.00 76.19 78 VAL A N 1
ATOM 649 C CA . VAL A 1 78 ? -21.385 1.005 0.548 1.00 76.19 78 VAL A CA 1
ATOM 650 C C . VAL A 1 78 ? -22.317 2.097 0.018 1.00 76.19 78 VAL A C 1
ATOM 652 O O . VAL A 1 78 ? -22.911 1.952 -1.043 1.00 76.19 78 VAL A O 1
ATOM 655 N N . ALA A 1 79 ? -22.470 3.197 0.765 1.00 71.12 79 ALA A N 1
ATOM 656 C CA . ALA A 1 79 ? -23.329 4.336 0.402 1.00 71.12 79 ALA A CA 1
ATOM 657 C C . ALA A 1 79 ? -24.813 3.994 0.110 1.00 71.12 79 ALA A C 1
ATOM 659 O O . ALA A 1 79 ? -25.431 4.640 -0.736 1.00 71.12 79 ALA A O 1
ATOM 660 N N . GLY A 1 80 ? -25.395 2.995 0.784 1.00 74.44 80 GLY A N 1
ATOM 661 C CA . GLY A 1 80 ? -26.777 2.562 0.529 1.00 74.44 80 GLY A CA 1
ATOM 662 C C . GLY A 1 80 ? -26.933 1.585 -0.639 1.00 74.44 80 GLY A C 1
ATOM 663 O O . GLY A 1 80 ? -28.057 1.224 -0.978 1.00 74.44 80 GLY A O 1
ATOM 664 N N . GLN A 1 81 ? -25.834 1.170 -1.280 1.00 74.81 81 GLN A N 1
ATOM 665 C CA . GLN A 1 81 ? -25.842 0.175 -2.351 1.00 74.81 81 GLN A CA 1
ATOM 666 C C . GLN A 1 81 ? -25.232 -1.133 -1.854 1.00 74.81 81 GLN A C 1
ATOM 668 O O . GLN A 1 81 ? -24.089 -1.167 -1.395 1.00 74.81 81 GLN A O 1
ATOM 673 N N . THR A 1 82 ? -26.000 -2.214 -1.957 1.00 77.19 82 THR A N 1
ATOM 674 C CA . THR A 1 82 ? -25.553 -3.571 -1.641 1.00 77.19 82 THR A CA 1
ATOM 675 C C . THR A 1 82 ? -24.827 -4.172 -2.841 1.00 77.19 82 THR A C 1
ATOM 677 O O . THR A 1 82 ? -25.405 -4.348 -3.914 1.00 77.19 82 THR A O 1
ATOM 680 N N . SER A 1 83 ? -23.558 -4.512 -2.656 1.00 71.62 83 SER A N 1
ATOM 681 C CA . SER A 1 83 ? -22.737 -5.258 -3.598 1.00 71.62 83 SER A CA 1
ATOM 682 C C . SER A 1 83 ? -22.667 -6.731 -3.196 1.00 71.62 83 SER A C 1
ATOM 684 O O . SER A 1 83 ? -22.591 -7.086 -2.018 1.00 71.62 83 SER A O 1
ATOM 686 N N . SER A 1 84 ? -22.628 -7.606 -4.198 1.00 72.00 84 SER A N 1
ATOM 687 C CA . SER A 1 84 ? -22.401 -9.042 -4.014 1.00 72.00 84 SER A CA 1
ATOM 688 C C . SER A 1 84 ? -20.921 -9.389 -3.818 1.00 72.00 84 SER A C 1
ATOM 690 O O . SER A 1 84 ? -20.586 -10.546 -3.563 1.00 72.00 84 SER A O 1
ATOM 692 N N . CYS A 1 85 ? -20.010 -8.426 -3.986 1.00 70.19 85 CYS A N 1
ATOM 693 C CA . CYS A 1 85 ? -18.577 -8.645 -3.839 1.00 70.19 85 CYS A CA 1
ATOM 694 C C . CYS A 1 85 ? -17.879 -7.489 -3.119 1.00 70.19 85 CYS A C 1
ATOM 696 O O . CYS A 1 85 ? -18.218 -6.314 -3.259 1.00 70.19 85 CYS A O 1
ATOM 698 N N . TYR A 1 86 ? -16.849 -7.840 -2.354 1.00 75.44 86 TYR A N 1
ATOM 699 C CA . TYR A 1 86 ? -15.999 -6.862 -1.698 1.00 75.44 86 TYR A CA 1
ATOM 700 C C . TYR A 1 86 ? -15.092 -6.161 -2.718 1.00 75.44 86 TYR A C 1
ATOM 702 O O . TYR A 1 86 ? -14.317 -6.809 -3.425 1.00 75.44 86 TYR A O 1
ATOM 710 N N . SER A 1 87 ? -15.138 -4.828 -2.742 1.00 79.44 87 SER A N 1
ATOM 711 C CA . SER A 1 87 ? -14.273 -3.988 -3.571 1.00 79.44 87 SER A CA 1
ATOM 712 C C . SER A 1 87 ? -13.437 -3.055 -2.700 1.00 79.44 87 SER A C 1
ATOM 714 O O . SER A 1 87 ? -13.910 -2.036 -2.194 1.00 79.44 87 SER A O 1
ATOM 716 N N . THR A 1 88 ? -12.147 -3.369 -2.542 1.00 75.50 88 THR A N 1
ATOM 717 C CA . THR A 1 88 ? -11.215 -2.510 -1.790 1.00 75.50 88 THR A CA 1
ATOM 718 C C . THR A 1 88 ? -11.142 -1.100 -2.375 1.00 75.50 88 THR A C 1
ATOM 720 O O . THR A 1 88 ? -11.023 -0.136 -1.625 1.00 75.50 88 THR A O 1
ATOM 723 N N . GLY A 1 89 ? -11.218 -0.963 -3.704 1.00 74.62 89 GLY A N 1
ATOM 724 C CA . GLY A 1 89 ? -11.155 0.337 -4.376 1.00 74.62 89 GLY A CA 1
ATOM 725 C C . GLY A 1 89 ? -12.382 1.204 -4.102 1.00 74.62 89 GLY A C 1
ATOM 726 O O . GLY A 1 89 ? -12.243 2.396 -3.829 1.00 74.62 89 GLY A O 1
ATOM 727 N N . GLU A 1 90 ? -13.569 0.603 -4.121 1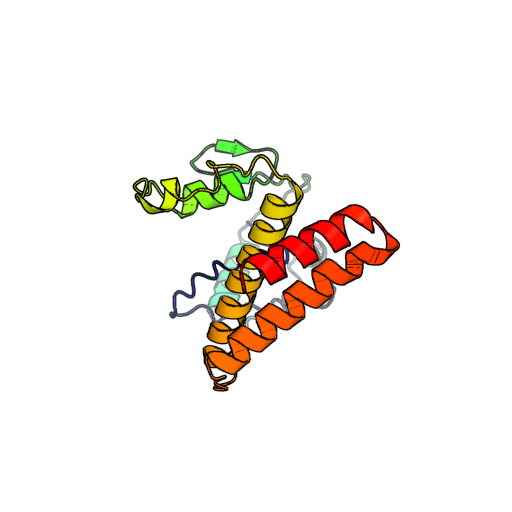.00 76.38 90 GLU A N 1
ATOM 728 C CA . GLU A 1 90 ? -14.837 1.281 -3.843 1.00 76.38 90 GLU A CA 1
ATOM 729 C C . GLU A 1 90 ? -14.928 1.723 -2.381 1.00 76.38 90 GLU A C 1
ATOM 731 O O . GLU A 1 90 ? -15.132 2.905 -2.109 1.00 76.38 90 GLU A O 1
ATOM 736 N N . VAL A 1 91 ? -14.645 0.811 -1.444 1.00 79.69 91 VAL A N 1
ATOM 737 C CA . VAL A 1 91 ? -14.603 1.114 -0.005 1.00 79.69 91 VAL A CA 1
ATOM 738 C C . VAL A 1 91 ? -13.571 2.202 0.289 1.00 79.69 91 VAL A C 1
ATOM 740 O O . VAL A 1 91 ? -13.849 3.139 1.035 1.00 79.69 91 VAL A O 1
ATOM 743 N N . TYR A 1 92 ? -12.384 2.121 -0.320 1.00 76.25 92 TYR A N 1
ATOM 744 C CA . TYR A 1 92 ? -11.356 3.147 -0.159 1.00 76.25 92 TYR A CA 1
ATOM 745 C C . TYR A 1 92 ? -11.819 4.510 -0.678 1.00 76.25 92 TYR A C 1
ATOM 747 O O . TYR A 1 92 ? -11.624 5.518 -0.002 1.00 76.25 92 TYR A O 1
ATOM 755 N N . THR A 1 93 ? -12.448 4.548 -1.853 1.00 77.88 93 THR A N 1
ATOM 756 C CA . THR A 1 93 ? -12.950 5.791 -2.456 1.00 77.88 93 THR A CA 1
ATOM 757 C C . THR A 1 93 ? -14.047 6.412 -1.594 1.00 77.88 93 THR A C 1
ATOM 759 O O . THR A 1 93 ? -14.002 7.612 -1.328 1.00 77.88 93 THR A O 1
ATOM 762 N N . TYR A 1 94 ? -14.968 5.588 -1.090 1.00 79.69 94 TYR A N 1
ATOM 763 C CA . TYR A 1 94 ? -16.026 6.006 -0.175 1.00 79.69 94 TYR A CA 1
ATOM 764 C C . TYR A 1 94 ? -15.469 6.582 1.135 1.00 79.69 94 TYR A C 1
ATOM 766 O O . TYR A 1 94 ? -15.818 7.697 1.517 1.00 79.69 94 TYR A O 1
ATOM 774 N N . LEU A 1 95 ? -14.546 5.872 1.796 1.00 80.94 95 LEU A N 1
ATOM 775 C CA . LEU A 1 95 ? -13.949 6.313 3.064 1.00 80.94 95 LEU A CA 1
ATOM 776 C C . LEU A 1 95 ? -13.078 7.563 2.920 1.00 80.94 95 LEU A C 1
ATOM 778 O O . LEU A 1 95 ? -12.988 8.366 3.847 1.00 80.94 95 LEU A O 1
ATOM 782 N N . LYS A 1 96 ? -12.391 7.714 1.783 1.00 77.69 96 LYS A N 1
ATOM 783 C CA . LYS A 1 96 ? -11.512 8.860 1.532 1.00 77.69 96 LYS A CA 1
ATOM 784 C C . LYS A 1 96 ? -12.306 10.142 1.255 1.00 77.69 96 LYS A C 1
ATOM 786 O O . LYS A 1 96 ? -11.805 11.228 1.540 1.00 77.69 96 LYS A O 1
ATOM 791 N N . GLY A 1 97 ? -13.511 10.015 0.699 1.00 78.44 97 GLY A N 1
ATOM 792 C CA . GLY A 1 97 ? -14.316 11.142 0.240 1.00 78.44 97 GLY A CA 1
ATOM 793 C C . GLY A 1 97 ? -13.759 11.810 -1.030 1.00 78.44 97 GLY A C 1
ATOM 794 O O . GLY A 1 97 ? -12.703 11.423 -1.547 1.00 78.44 97 GLY A O 1
ATOM 795 N N . PRO A 1 98 ? -14.468 12.819 -1.568 1.00 74.69 98 PRO A N 1
ATOM 796 C CA . PRO A 1 98 ? -14.031 13.552 -2.751 1.00 74.69 98 PRO A CA 1
ATOM 797 C C . PRO A 1 98 ? -12.741 14.326 -2.449 1.00 74.69 98 PRO A C 1
ATOM 799 O O . PRO A 1 98 ? -12.732 15.287 -1.685 1.00 74.69 98 PRO A O 1
ATOM 802 N N . ALA A 1 99 ? -11.634 13.896 -3.054 1.00 70.12 99 ALA A N 1
ATOM 803 C CA . ALA A 1 99 ? -10.337 14.551 -2.932 1.00 70.12 99 ALA A CA 1
ATOM 804 C C . ALA A 1 99 ? -10.025 15.347 -4.210 1.00 70.12 99 ALA A C 1
ATOM 806 O O . ALA A 1 99 ? -10.227 14.818 -5.308 1.00 70.12 99 ALA A O 1
ATOM 807 N N . PRO A 1 100 ? -9.494 16.580 -4.106 1.00 71.06 100 PRO A N 1
ATOM 808 C CA . PRO A 1 100 ? -9.064 17.328 -5.278 1.00 71.06 100 PRO A CA 1
ATOM 809 C C . PRO A 1 100 ? -7.944 16.571 -5.998 1.00 71.06 100 PRO A C 1
ATOM 811 O O . PRO A 1 100 ? -7.055 15.991 -5.365 1.00 71.06 100 PRO A O 1
ATOM 814 N N . LEU A 1 101 ? -7.980 16.585 -7.332 1.00 65.94 101 LEU A N 1
ATOM 815 C CA . LEU A 1 101 ? -6.887 16.091 -8.164 1.00 65.94 101 LEU A CA 1
ATOM 816 C C . LEU A 1 101 ? -5.671 16.983 -7.917 1.00 65.94 101 LEU A C 1
ATOM 818 O O . LEU A 1 101 ? -5.572 18.092 -8.434 1.00 65.94 101 LEU A O 1
ATOM 822 N N . VAL A 1 102 ? -4.755 16.520 -7.071 1.00 71.25 102 VAL A N 1
ATOM 823 C CA . VAL A 1 102 ? -3.549 17.282 -6.757 1.00 71.25 102 VAL A CA 1
ATOM 824 C C . VAL A 1 102 ? -2.630 17.263 -7.989 1.00 71.25 102 VAL A C 1
ATOM 826 O O . VAL A 1 102 ? -2.558 16.233 -8.661 1.00 71.25 102 VAL A O 1
ATOM 829 N N . PRO A 1 103 ? -1.886 18.333 -8.317 1.00 63.91 103 PRO A N 1
ATOM 830 C CA . PRO A 1 103 ? -1.017 18.348 -9.499 1.00 63.91 103 PRO A CA 1
ATOM 831 C C . PRO A 1 103 ? 0.013 17.208 -9.540 1.00 63.91 103 PRO A C 1
ATOM 833 O O . PRO A 1 103 ? 0.334 16.696 -10.606 1.00 63.91 103 PRO A O 1
ATOM 836 N N . TRP A 1 104 ? 0.474 16.716 -8.384 1.00 61.72 104 TRP A N 1
ATOM 837 C CA . TRP A 1 104 ? 1.362 15.549 -8.338 1.00 61.72 104 TRP A CA 1
ATOM 838 C C . TRP A 1 104 ? 0.669 14.247 -8.761 1.00 61.72 104 TRP A C 1
ATOM 840 O O . TRP A 1 104 ? 1.347 13.311 -9.168 1.00 61.72 104 TRP A O 1
ATOM 850 N N . THR A 1 105 ? -0.665 14.168 -8.740 1.00 56.22 105 THR A N 1
ATOM 851 C CA . THR A 1 105 ? -1.378 13.029 -9.336 1.00 56.22 105 THR A CA 1
ATOM 852 C C . THR A 1 105 ? -1.164 12.991 -10.849 1.00 56.22 105 THR A C 1
ATOM 854 O O . THR A 1 105 ? -1.174 11.910 -11.409 1.00 56.22 105 THR A O 1
ATOM 857 N N . GLN A 1 106 ? -0.879 14.116 -11.519 1.00 49.56 106 GLN A N 1
ATOM 858 C CA . GLN A 1 106 ? -0.465 14.122 -12.932 1.00 49.56 106 GLN A CA 1
ATOM 859 C C . GLN A 1 106 ? 1.001 13.700 -13.137 1.00 49.56 106 GLN A C 1
ATOM 861 O O . GLN A 1 106 ? 1.361 13.316 -14.245 1.00 49.56 106 GLN A O 1
ATOM 866 N N . LEU A 1 107 ? 1.818 13.652 -12.072 1.00 51.34 107 LEU A N 1
ATOM 867 C CA . LEU A 1 107 ? 3.056 12.854 -12.050 1.00 51.34 107 LEU A CA 1
ATOM 868 C C . LEU A 1 107 ? 2.761 11.353 -11.905 1.00 51.34 107 LEU A C 1
ATOM 870 O O . LEU A 1 107 ? 3.670 10.556 -11.660 1.00 51.34 107 LEU A O 1
ATOM 874 N N . GLN A 1 108 ? 1.501 10.934 -12.076 1.00 51.66 108 GLN A N 1
ATOM 875 C CA . GLN A 1 108 ? 1.212 9.584 -12.518 1.00 51.66 108 GLN A CA 1
ATOM 876 C C . GLN A 1 108 ? 2.184 9.246 -13.650 1.00 51.66 108 GLN A C 1
ATOM 878 O O . GLN A 1 108 ? 2.455 10.045 -14.545 1.00 51.66 108 GLN A O 1
ATOM 883 N N . LEU A 1 109 ? 2.703 8.029 -13.591 1.00 52.59 109 LEU A N 1
ATOM 884 C CA . LEU A 1 109 ? 3.577 7.378 -14.563 1.00 52.59 109 LEU A CA 1
ATOM 885 C C . LEU A 1 109 ? 2.936 7.237 -15.973 1.00 52.59 109 LEU A C 1
ATOM 887 O O . LEU A 1 109 ? 3.189 6.260 -16.671 1.00 52.59 109 LEU A O 1
ATOM 891 N N . HIS A 1 110 ? 2.069 8.170 -16.377 1.00 48.59 110 HIS A N 1
ATOM 892 C CA . HIS A 1 110 ? 1.352 8.285 -17.647 1.00 48.59 110 HIS A CA 1
ATOM 893 C C . HIS A 1 110 ? 2.218 8.818 -18.775 1.00 48.59 110 HIS A C 1
ATOM 895 O O . HIS A 1 110 ? 1.940 8.534 -19.937 1.00 48.59 110 HIS A O 1
ATOM 901 N N . GLY A 1 111 ? 3.345 9.454 -18.453 1.00 51.38 111 GLY A N 1
ATOM 902 C CA . GLY A 1 111 ? 4.516 9.394 -19.322 1.00 51.38 111 GLY A CA 1
ATOM 903 C C . GLY A 1 111 ? 5.088 7.978 -19.290 1.00 51.38 111 GLY A C 1
ATOM 904 O O . GLY A 1 111 ? 6.224 7.799 -18.861 1.00 51.38 111 GLY A O 1
ATOM 905 N N . SER A 1 112 ? 4.279 6.964 -19.631 1.00 52.41 112 SER A N 1
ATOM 906 C CA . SER A 1 112 ? 4.677 5.562 -19.576 1.00 52.41 112 SER A CA 1
ATOM 907 C C . SER A 1 112 ? 5.950 5.447 -20.396 1.00 52.41 112 SER A C 1
ATOM 909 O O . SER A 1 112 ? 5.892 5.657 -21.613 1.00 52.41 112 SER A O 1
ATOM 911 N N . PRO A 1 113 ? 7.105 5.130 -19.786 1.00 57.12 113 PRO A N 1
ATOM 912 C CA . PRO A 1 113 ? 8.300 4.962 -20.575 1.00 57.12 113 PRO A CA 1
ATOM 913 C C . PRO A 1 113 ? 7.998 3.858 -21.584 1.00 57.12 113 PRO A C 1
ATOM 915 O O . PRO A 1 113 ? 7.538 2.773 -21.222 1.00 57.12 113 PRO A O 1
ATOM 918 N N . ARG A 1 114 ? 8.219 4.147 -22.872 1.00 64.56 114 ARG A N 1
ATOM 919 C CA . ARG A 1 114 ? 8.033 3.176 -23.967 1.00 64.56 114 ARG A CA 1
ATOM 920 C C . ARG A 1 114 ? 8.787 1.868 -23.668 1.00 64.56 114 ARG A C 1
ATOM 922 O O . ARG A 1 114 ? 8.412 0.792 -24.126 1.00 64.56 114 ARG A O 1
ATOM 929 N N . ASN A 1 115 ? 9.827 1.978 -22.840 1.00 83.50 115 ASN A N 1
ATOM 930 C CA . ASN A 1 115 ? 10.589 0.890 -22.265 1.00 83.50 115 ASN A CA 1
ATOM 931 C C . ASN A 1 115 ? 9.878 0.233 -21.057 1.00 83.50 115 ASN A C 1
ATOM 933 O O . ASN A 1 115 ? 9.817 0.781 -19.953 1.00 83.50 115 ASN A O 1
ATOM 937 N N . LYS A 1 116 ? 9.408 -1.002 -21.271 1.00 85.12 116 LYS A N 1
ATOM 938 C CA . LYS A 1 116 ? 8.752 -1.853 -20.265 1.00 85.12 116 LYS A CA 1
ATOM 939 C C . LYS A 1 116 ? 9.656 -2.174 -19.066 1.00 85.12 116 LYS A C 1
ATOM 941 O O . LYS A 1 116 ? 9.150 -2.276 -17.949 1.00 85.12 116 LYS A O 1
ATOM 946 N N . ASP A 1 117 ? 10.965 -2.305 -19.284 1.00 86.62 117 ASP A N 1
ATOM 947 C CA . ASP A 1 117 ? 11.941 -2.629 -18.238 1.00 86.62 117 ASP A CA 1
ATOM 948 C C . ASP A 1 117 ? 12.164 -1.422 -17.314 1.00 86.62 117 ASP A C 1
ATOM 950 O O . ASP A 1 117 ? 12.160 -1.574 -16.094 1.00 86.62 117 ASP A O 1
ATOM 954 N N . LEU A 1 118 ? 12.211 -0.204 -17.874 1.00 83.94 118 LEU A N 1
ATOM 955 C CA . LEU A 1 118 ? 12.252 1.033 -17.086 1.00 83.94 118 LEU A CA 1
ATOM 956 C C . LEU A 1 118 ? 10.982 1.197 -16.246 1.00 83.94 118 LEU A C 1
ATOM 958 O O . LEU A 1 118 ? 11.071 1.447 -15.049 1.00 83.94 118 LEU A O 1
ATOM 962 N N . ARG A 1 119 ? 9.800 0.983 -16.844 1.00 84.62 119 ARG A N 1
ATOM 963 C CA . ARG A 1 119 ? 8.524 1.029 -16.110 1.00 84.62 119 ARG A CA 1
ATOM 964 C C . ARG A 1 119 ? 8.531 0.061 -14.929 1.00 84.62 119 ARG A C 1
ATOM 966 O O . ARG A 1 119 ? 8.133 0.428 -13.826 1.00 84.62 119 ARG A O 1
ATOM 973 N N . ARG A 1 120 ? 8.979 -1.175 -15.158 1.00 87.44 120 ARG A N 1
ATOM 974 C CA . ARG A 1 120 ? 9.058 -2.205 -14.120 1.00 87.44 120 ARG A CA 1
ATOM 975 C C . ARG A 1 120 ? 10.021 -1.805 -13.004 1.00 87.44 120 ARG A C 1
ATOM 977 O O . ARG A 1 120 ? 9.653 -1.919 -11.839 1.00 87.44 120 ARG A O 1
ATOM 984 N N . LEU A 1 121 ? 11.204 -1.304 -13.356 1.00 86.62 121 LEU A N 1
ATOM 985 C CA . LEU A 1 121 ? 12.197 -0.819 -12.400 1.00 86.62 121 LEU A CA 1
ATOM 986 C C . LEU A 1 121 ? 11.647 0.338 -11.554 1.00 86.62 121 LEU A C 1
ATOM 988 O O . LEU A 1 121 ? 11.758 0.304 -10.331 1.00 86.62 121 LEU A O 1
ATOM 992 N N . THR A 1 122 ? 10.983 1.316 -12.176 1.00 86.44 122 THR A N 1
ATOM 993 C CA . THR A 1 122 ? 10.364 2.441 -11.462 1.00 86.44 122 THR A CA 1
ATOM 994 C C . THR A 1 122 ? 9.262 1.978 -10.513 1.00 86.44 122 THR A C 1
ATOM 996 O O . THR A 1 122 ? 9.203 2.444 -9.380 1.00 86.44 122 THR A O 1
ATOM 999 N N . LEU A 1 123 ? 8.413 1.034 -10.931 1.00 85.44 123 LEU A N 1
ATOM 1000 C CA . LEU A 1 123 ? 7.379 0.476 -10.054 1.00 85.44 123 LEU A CA 1
ATOM 1001 C C . LEU A 1 123 ? 7.987 -0.239 -8.843 1.00 85.44 123 LEU A C 1
ATOM 1003 O O . LEU A 1 123 ? 7.521 -0.020 -7.728 1.00 85.44 123 LEU A O 1
ATOM 1007 N N . LEU A 1 124 ? 9.043 -1.035 -9.038 1.00 88.56 124 LEU A N 1
ATOM 1008 C CA . LEU A 1 124 ? 9.759 -1.680 -7.934 1.00 88.56 124 LEU A CA 1
ATOM 1009 C C . LEU A 1 124 ? 10.371 -0.644 -6.982 1.00 88.56 124 LEU A C 1
ATOM 1011 O O . LEU A 1 124 ? 10.212 -0.775 -5.770 1.00 88.56 124 LEU A O 1
ATOM 1015 N N . ALA A 1 125 ? 11.009 0.401 -7.519 1.00 87.94 125 ALA A N 1
ATOM 1016 C CA . ALA A 1 125 ? 11.600 1.485 -6.734 1.00 87.94 125 ALA A CA 1
ATOM 1017 C C . ALA A 1 125 ? 10.554 2.232 -5.898 1.00 87.94 125 ALA A C 1
ATOM 1019 O O . ALA A 1 125 ? 10.747 2.427 -4.698 1.00 87.94 125 ALA A O 1
ATOM 1020 N N . VAL A 1 126 ? 9.416 2.589 -6.499 1.00 85.88 126 VAL A N 1
ATOM 1021 C CA . VAL A 1 126 ? 8.301 3.247 -5.802 1.00 85.88 126 VAL A CA 1
ATOM 1022 C C . VAL A 1 126 ? 7.718 2.336 -4.720 1.00 85.88 126 VAL A C 1
ATOM 1024 O O . VAL A 1 126 ? 7.564 2.771 -3.581 1.00 85.88 126 VAL A O 1
ATOM 1027 N N . GLN A 1 127 ? 7.452 1.064 -5.034 1.00 84.94 127 GLN A N 1
ATOM 1028 C CA . GLN A 1 127 ? 6.949 0.085 -4.063 1.00 84.94 127 GLN A CA 1
ATOM 1029 C C . GLN A 1 127 ? 7.906 -0.088 -2.878 1.00 84.94 127 GLN A C 1
ATOM 1031 O O . GLN A 1 127 ? 7.476 -0.016 -1.725 1.00 84.94 127 GLN A O 1
ATOM 1036 N N . GLY A 1 128 ? 9.199 -0.274 -3.156 1.00 86.31 128 GLY A N 1
ATOM 1037 C CA . GLY A 1 128 ? 10.235 -0.417 -2.136 1.00 86.31 128 GLY A CA 1
ATOM 1038 C C . GLY A 1 128 ? 10.347 0.825 -1.255 1.00 86.31 128 GLY A C 1
ATOM 1039 O O . GLY A 1 128 ? 10.365 0.708 -0.032 1.00 86.31 128 GLY A O 1
ATOM 1040 N N . THR A 1 129 ? 10.339 2.012 -1.860 1.00 88.19 129 THR A N 1
ATOM 1041 C CA . THR A 1 129 ? 10.445 3.286 -1.135 1.00 88.19 129 THR A CA 1
ATOM 1042 C C . THR A 1 129 ? 9.252 3.503 -0.207 1.00 88.19 129 THR A C 1
ATOM 1044 O O . THR A 1 129 ? 9.440 3.806 0.970 1.00 88.19 129 THR A O 1
ATOM 1047 N N . ILE A 1 130 ? 8.026 3.290 -0.701 1.00 85.69 130 ILE A N 1
ATOM 1048 C CA . ILE A 1 130 ? 6.802 3.422 0.104 1.00 85.69 130 ILE A CA 1
ATOM 1049 C C . ILE A 1 130 ? 6.823 2.436 1.275 1.00 85.69 130 ILE A C 1
ATOM 1051 O O . ILE A 1 130 ? 6.569 2.832 2.414 1.00 85.69 130 ILE A O 1
ATOM 1055 N N . TYR A 1 131 ? 7.1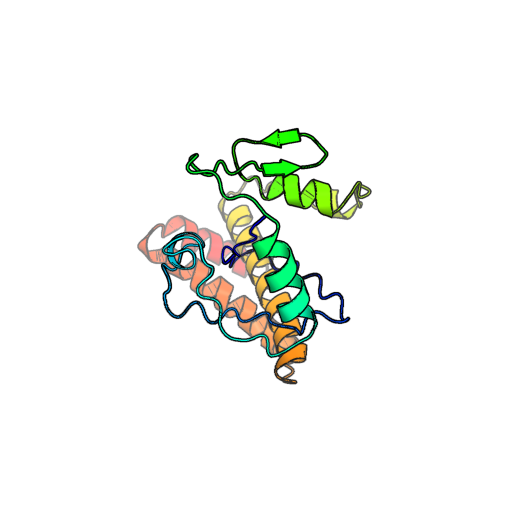50 1.167 1.011 1.00 87.12 131 TYR A N 1
ATOM 1056 C CA . TYR A 1 131 ? 7.200 0.138 2.047 1.00 87.12 131 TYR A CA 1
ATOM 1057 C C . TYR A 1 131 ? 8.220 0.476 3.137 1.00 87.12 131 TYR A C 1
ATOM 1059 O O . TYR A 1 131 ? 7.879 0.453 4.319 1.00 87.12 131 TYR A O 1
ATOM 1067 N N . TRP A 1 132 ? 9.454 0.816 2.761 1.00 86.81 132 TRP A N 1
ATOM 1068 C CA . TRP A 1 132 ? 10.518 1.080 3.729 1.00 86.81 132 TRP A CA 1
ATOM 1069 C C . TRP A 1 132 ? 10.297 2.367 4.512 1.00 86.81 132 TRP A C 1
ATOM 1071 O O . TRP A 1 132 ? 10.575 2.389 5.709 1.00 86.81 132 TRP A O 1
ATOM 1081 N N . LEU A 1 133 ? 9.733 3.404 3.891 1.00 86.31 133 LEU A N 1
ATOM 1082 C CA . LEU A 1 133 ? 9.374 4.633 4.594 1.00 86.31 133 LEU A CA 1
ATOM 1083 C C . LEU A 1 133 ? 8.260 4.387 5.621 1.00 86.31 133 LEU A C 1
ATOM 1085 O O . LEU A 1 133 ? 8.339 4.849 6.762 1.00 86.31 133 LEU A O 1
ATOM 1089 N N . TRP A 1 134 ? 7.238 3.618 5.238 1.00 88.75 134 TRP A N 1
ATOM 1090 C CA . TRP A 1 134 ? 6.169 3.206 6.147 1.00 88.75 134 TRP A CA 1
ATOM 1091 C C . TRP A 1 134 ? 6.697 2.324 7.286 1.00 88.75 134 TRP A C 1
ATOM 1093 O O . TRP A 1 134 ? 6.381 2.561 8.454 1.00 88.75 134 TRP A O 1
ATOM 1103 N N . HIS A 1 135 ? 7.538 1.339 6.963 1.00 85.75 135 HIS A N 1
ATOM 1104 C CA . HIS A 1 135 ? 8.148 0.438 7.936 1.00 85.75 135 HIS A CA 1
ATOM 1105 C C . HIS A 1 135 ? 9.026 1.202 8.928 1.00 85.75 135 HIS A C 1
ATOM 1107 O O . HIS A 1 135 ? 8.914 0.977 10.132 1.00 85.75 135 HIS A O 1
ATOM 1113 N N . GLU A 1 136 ? 9.850 2.135 8.451 1.00 87.69 136 GLU A N 1
ATOM 1114 C CA . GLU A 1 136 ? 10.678 2.986 9.301 1.00 87.69 136 GLU A CA 1
ATOM 1115 C C . GLU A 1 136 ? 9.813 3.829 10.247 1.00 87.69 136 GLU A C 1
ATOM 1117 O O . GLU A 1 136 ? 10.031 3.802 11.457 1.00 87.69 136 GLU A O 1
ATOM 1122 N N . ARG A 1 137 ? 8.779 4.515 9.739 1.00 85.75 137 ARG A N 1
ATOM 1123 C CA . ARG A 1 137 ? 7.856 5.296 10.582 1.00 85.75 137 ARG A CA 1
ATOM 1124 C C . ARG A 1 137 ? 7.216 4.438 11.678 1.00 85.75 137 ARG A C 1
ATOM 1126 O O . ARG A 1 137 ? 7.150 4.865 12.828 1.00 85.75 137 ARG A O 1
ATOM 1133 N N . ASN A 1 138 ? 6.755 3.238 11.338 1.00 83.50 138 ASN A N 1
ATOM 1134 C CA . ASN A 1 138 ? 6.139 2.335 12.312 1.00 83.50 138 ASN A CA 1
ATOM 1135 C C . ASN A 1 138 ? 7.142 1.776 13.319 1.00 83.50 138 ASN A C 1
ATOM 1137 O O . ASN A 1 138 ? 6.811 1.615 14.491 1.00 83.50 138 ASN A O 1
ATOM 1141 N N . THR A 1 139 ? 8.364 1.504 12.873 1.00 82.81 139 THR A N 1
ATOM 1142 C CA . THR A 1 139 ? 9.456 1.045 13.734 1.00 82.81 139 THR A CA 1
ATOM 1143 C C . THR A 1 139 ? 9.790 2.114 14.772 1.00 82.81 139 THR A C 1
ATOM 1145 O O . THR A 1 139 ? 9.849 1.810 15.960 1.00 82.81 139 THR A O 1
ATOM 1148 N N . ARG A 1 140 ? 9.859 3.387 14.365 1.00 84.25 140 ARG A N 1
ATOM 1149 C CA . ARG A 1 140 ? 10.038 4.516 15.293 1.00 84.25 140 ARG A CA 1
ATOM 1150 C C . ARG A 1 140 ? 8.918 4.590 16.328 1.00 84.25 140 ARG A C 1
ATOM 1152 O O . ARG A 1 140 ? 9.193 4.715 17.514 1.00 84.25 140 ARG A O 1
ATOM 1159 N N . LEU A 1 141 ? 7.662 4.453 15.896 1.00 79.38 141 LEU A N 1
ATOM 1160 C CA . LEU A 1 141 ? 6.497 4.518 16.788 1.00 79.38 141 LEU A CA 1
ATOM 1161 C C . LEU A 1 141 ? 6.459 3.377 17.815 1.00 79.38 141 LEU A C 1
ATOM 1163 O O . LEU A 1 141 ? 6.126 3.613 18.974 1.00 79.38 141 LEU A O 1
ATOM 1167 N N . HIS A 1 142 ? 6.777 2.149 17.402 1.00 77.62 142 HIS A N 1
ATOM 1168 C CA . HIS A 1 142 ? 6.591 0.960 18.241 1.00 77.62 142 HIS A CA 1
ATOM 1169 C C . HIS A 1 142 ? 7.852 0.488 18.966 1.00 77.62 142 HIS A C 1
ATOM 1171 O O . HIS A 1 142 ? 7.736 -0.158 20.002 1.00 77.62 142 HIS A O 1
ATOM 1177 N N . GLN A 1 143 ? 9.033 0.772 18.421 1.00 78.56 143 GLN A N 1
ATOM 1178 C CA . GLN A 1 143 ? 10.308 0.242 18.911 1.00 78.56 143 GLN A CA 1
ATOM 1179 C C . GLN A 1 143 ? 11.295 1.343 19.311 1.00 78.56 143 GLN A C 1
ATOM 1181 O O . GLN A 1 143 ? 12.329 1.023 19.883 1.00 78.56 143 GLN A O 1
ATOM 1186 N N . GLN A 1 144 ? 10.989 2.623 19.040 1.00 81.19 144 GLN A N 1
ATOM 1187 C CA . GLN A 1 144 ? 11.856 3.773 19.350 1.00 81.19 144 GLN A CA 1
ATOM 1188 C C . GLN A 1 144 ? 13.283 3.629 18.790 1.00 81.19 144 GLN A C 1
ATOM 1190 O O . GLN A 1 144 ? 14.238 4.203 19.307 1.00 81.19 144 GLN A O 1
ATOM 1195 N N . THR A 1 145 ? 13.433 2.856 17.715 1.00 80.44 145 THR A N 1
ATOM 1196 C CA . THR A 1 145 ? 14.689 2.697 16.989 1.00 80.44 145 THR A CA 1
ATOM 1197 C C . THR A 1 145 ? 14.661 3.577 15.747 1.00 80.44 145 THR A C 1
ATOM 1199 O O . THR A 1 145 ? 13.670 3.635 15.015 1.00 80.44 145 THR A O 1
ATOM 1202 N N . PHE A 1 146 ? 15.762 4.291 15.520 1.00 86.06 146 PHE A N 1
ATOM 1203 C CA . PHE A 1 146 ? 15.886 5.272 14.449 1.00 86.06 146 PHE A CA 1
ATOM 1204 C C . PHE A 1 146 ? 17.054 4.885 13.553 1.00 86.06 146 PHE A C 1
ATOM 1206 O O . PHE A 1 146 ? 18.181 4.733 14.025 1.00 86.06 146 PHE A O 1
ATOM 1213 N N . ARG A 1 147 ? 16.790 4.730 12.255 1.00 85.94 147 ARG A N 1
ATOM 1214 C CA . ARG A 1 147 ? 17.841 4.570 11.248 1.00 85.94 147 ARG A CA 1
ATOM 1215 C C . ARG A 1 147 ? 18.147 5.915 10.601 1.00 85.94 147 ARG A C 1
ATOM 1217 O O . ARG A 1 147 ? 17.252 6.747 10.425 1.00 85.94 147 ARG A O 1
ATOM 1224 N N . THR A 1 148 ? 19.412 6.118 10.238 1.00 92.19 148 THR A N 1
ATOM 1225 C CA . THR A 1 148 ? 19.809 7.289 9.450 1.00 92.19 148 THR A CA 1
ATOM 1226 C C . THR A 1 148 ? 19.221 7.200 8.044 1.00 92.19 148 THR A C 1
ATOM 1228 O O . THR A 1 148 ? 18.839 6.118 7.579 1.00 92.19 148 THR A O 1
ATOM 1231 N N . ALA A 1 149 ? 19.136 8.339 7.356 1.00 88.50 149 ALA A N 1
ATOM 1232 C CA . ALA A 1 149 ? 18.614 8.383 5.996 1.00 88.50 149 ALA A CA 1
ATOM 1233 C C . ALA A 1 149 ? 19.430 7.469 5.067 1.00 88.50 149 ALA A C 1
ATOM 1235 O O . ALA A 1 149 ? 18.863 6.685 4.312 1.00 88.50 149 ALA A O 1
ATOM 1236 N N . GLU A 1 150 ? 20.754 7.483 5.204 1.00 90.56 150 GLU A N 1
ATOM 1237 C CA . GLU A 1 150 ? 21.707 6.685 4.429 1.00 90.56 150 GLU A CA 1
ATOM 1238 C C . GLU A 1 150 ? 21.485 5.185 4.638 1.00 90.56 150 GLU A C 1
ATOM 1240 O O . GLU A 1 150 ? 21.521 4.409 3.683 1.00 90.56 150 GLU A O 1
ATOM 1245 N N . ALA A 1 151 ? 21.197 4.763 5.874 1.00 89.25 151 ALA A N 1
ATOM 1246 C CA . ALA A 1 151 ? 20.900 3.367 6.178 1.00 89.25 151 ALA A CA 1
ATOM 1247 C C . ALA A 1 151 ? 19.583 2.911 5.526 1.00 89.25 151 ALA A C 1
ATOM 1249 O O . ALA A 1 151 ? 19.500 1.795 5.003 1.00 89.25 151 ALA A O 1
ATOM 1250 N N . ILE A 1 152 ? 18.563 3.775 5.517 1.00 88.38 152 ILE A N 1
ATOM 1251 C CA . ILE A 1 152 ? 17.283 3.502 4.849 1.00 88.38 152 ILE A CA 1
ATOM 1252 C C . ILE A 1 152 ? 17.490 3.431 3.331 1.00 88.38 152 ILE A C 1
ATOM 1254 O O . ILE A 1 152 ? 17.059 2.458 2.711 1.00 88.38 152 ILE A O 1
ATOM 1258 N N . PHE A 1 153 ? 18.210 4.390 2.742 1.00 89.25 153 PHE A N 1
ATOM 1259 C CA . PHE A 1 153 ? 18.533 4.395 1.312 1.00 89.25 153 PHE A CA 1
ATOM 1260 C C . PHE A 1 153 ? 19.330 3.156 0.899 1.00 89.25 153 PHE A C 1
ATOM 1262 O O . PHE A 1 153 ? 18.935 2.475 -0.043 1.00 89.25 153 PHE A O 1
ATOM 1269 N N . SER A 1 154 ? 20.380 2.796 1.644 1.00 91.12 154 SER A N 1
ATOM 1270 C CA . SER A 1 154 ? 21.168 1.583 1.383 1.00 91.12 154 SER A CA 1
ATOM 1271 C C . SER A 1 154 ? 20.316 0.314 1.467 1.00 91.12 154 SER A C 1
ATOM 1273 O O . SER A 1 154 ? 20.503 -0.625 0.694 1.00 91.12 154 SER A O 1
ATOM 1275 N N . THR A 1 155 ? 19.351 0.274 2.388 1.00 89.69 155 THR A N 1
ATOM 1276 C CA . THR A 1 155 ? 18.441 -0.870 2.522 1.00 89.69 155 THR A CA 1
ATOM 1277 C C . THR A 1 155 ? 17.490 -0.971 1.330 1.00 89.69 155 THR A C 1
ATOM 1279 O O . THR A 1 155 ? 17.296 -2.065 0.797 1.00 89.69 155 THR A O 1
ATOM 1282 N N . ILE A 1 156 ? 16.922 0.156 0.890 1.00 89.12 156 ILE A N 1
ATOM 1283 C CA . ILE A 1 156 ? 16.058 0.213 -0.295 1.00 89.12 156 ILE A CA 1
ATOM 1284 C C . ILE A 1 156 ? 16.844 -0.213 -1.539 1.00 89.12 156 ILE A C 1
ATOM 1286 O O . ILE A 1 156 ? 16.377 -1.078 -2.278 1.00 89.12 156 ILE A O 1
ATOM 1290 N N . ASP A 1 157 ? 18.045 0.329 -1.733 1.00 89.62 157 ASP A N 1
ATOM 1291 C CA . ASP A 1 157 ? 18.913 0.020 -2.872 1.00 89.62 157 ASP A CA 1
ATOM 1292 C C . ASP A 1 157 ? 19.249 -1.480 -2.946 1.00 89.62 157 ASP A C 1
ATOM 1294 O O . ASP A 1 157 ? 18.975 -2.141 -3.950 1.00 89.62 157 ASP A O 1
ATOM 1298 N N . LYS A 1 158 ? 19.698 -2.074 -1.830 1.00 88.88 158 LYS A N 1
ATOM 1299 C CA . LYS A 1 158 ? 19.956 -3.524 -1.735 1.00 88.88 158 LYS A CA 1
ATOM 1300 C C . LYS A 1 158 ? 18.721 -4.363 -2.059 1.00 88.88 158 LYS A C 1
ATOM 1302 O O . LYS A 1 158 ? 18.826 -5.386 -2.734 1.00 88.88 158 LYS A O 1
ATOM 1307 N N . GLN A 1 159 ? 17.548 -3.955 -1.581 1.00 89.44 159 GLN A N 1
ATOM 1308 C CA . GLN A 1 159 ? 16.300 -4.678 -1.838 1.00 89.44 159 GLN A CA 1
ATOM 1309 C C . GLN A 1 159 ? 15.897 -4.623 -3.313 1.00 89.44 159 GLN A C 1
ATOM 1311 O O . GLN A 1 159 ? 15.471 -5.636 -3.874 1.00 89.44 159 GLN A O 1
ATOM 1316 N N . LEU A 1 160 ? 16.080 -3.474 -3.964 1.00 87.94 160 LEU A N 1
ATOM 1317 C CA . LEU A 1 160 ? 15.841 -3.330 -5.399 1.00 87.94 160 LEU A CA 1
ATOM 1318 C C . LEU A 1 160 ? 16.802 -4.193 -6.209 1.00 87.94 160 LEU A C 1
ATOM 1320 O O . LEU A 1 160 ? 16.356 -4.947 -7.076 1.00 87.94 160 LEU A O 1
ATOM 1324 N N . TRP A 1 161 ? 18.086 -4.164 -5.863 1.00 88.56 161 TRP A N 1
ATOM 1325 C CA . TRP A 1 161 ? 19.107 -5.022 -6.457 1.00 88.56 161 TRP A CA 1
ATOM 1326 C C . TRP A 1 161 ? 18.765 -6.505 -6.343 1.00 88.56 161 TRP A C 1
ATOM 1328 O O . TRP A 1 161 ? 18.711 -7.209 -7.353 1.00 88.56 161 TRP A O 1
ATOM 1338 N N . ASN A 1 162 ? 18.463 -6.978 -5.133 1.00 90.31 162 ASN A N 1
ATOM 1339 C CA . ASN A 1 162 ? 18.096 -8.373 -4.890 1.00 90.31 162 ASN A CA 1
ATOM 1340 C C . ASN A 1 162 ? 16.855 -8.770 -5.693 1.00 90.31 162 ASN A C 1
ATOM 1342 O O . ASN A 1 162 ? 16.789 -9.861 -6.267 1.00 90.31 162 ASN A O 1
ATOM 1346 N N . ARG A 1 163 ? 15.876 -7.864 -5.793 1.00 88.94 163 ARG A N 1
ATOM 1347 C CA . ARG A 1 163 ? 14.673 -8.104 -6.584 1.00 88.94 163 ARG A CA 1
ATOM 1348 C C . ARG A 1 163 ? 14.974 -8.186 -8.077 1.00 88.94 163 ARG A C 1
ATOM 1350 O O . ARG A 1 163 ? 14.446 -9.086 -8.727 1.00 88.94 163 ARG A O 1
ATOM 1357 N N . VAL A 1 164 ? 15.818 -7.314 -8.622 1.00 89.19 164 VAL A N 1
ATOM 1358 C CA . VAL A 1 164 ? 16.224 -7.385 -10.034 1.00 89.19 164 VAL A CA 1
ATOM 1359 C C . VAL A 1 164 ? 16.995 -8.677 -10.310 1.00 89.19 164 VAL A C 1
ATOM 1361 O O . VAL A 1 164 ? 16.638 -9.404 -11.236 1.00 89.19 164 VAL A O 1
ATOM 1364 N N . GLN A 1 165 ? 17.972 -9.019 -9.466 1.00 86.88 165 GLN A N 1
ATOM 1365 C CA . GLN A 1 165 ? 18.765 -10.246 -9.599 1.00 86.88 165 GLN A CA 1
ATOM 1366 C C . GLN A 1 165 ? 17.915 -11.517 -9.498 1.00 86.88 165 GLN A C 1
ATOM 1368 O O . GLN A 1 165 ? 18.217 -12.501 -10.168 1.00 86.88 165 GLN A O 1
ATOM 1373 N N . SER A 1 166 ? 16.804 -11.501 -8.753 1.00 91.06 166 SER A N 1
ATOM 1374 C CA . SER A 1 166 ? 15.882 -12.645 -8.713 1.00 91.06 166 SER A CA 1
ATOM 1375 C C . SER A 1 166 ? 15.284 -12.995 -10.088 1.00 91.06 166 SER A C 1
ATOM 1377 O O . SER A 1 166 ? 14.905 -14.142 -10.329 1.00 91.06 166 SER A O 1
ATOM 1379 N N . PHE A 1 167 ? 15.253 -12.045 -11.033 1.00 87.81 167 PHE A N 1
ATOM 1380 C CA . PHE A 1 167 ? 14.820 -12.306 -12.407 1.00 87.81 167 PHE A CA 1
ATOM 1381 C C . PHE A 1 167 ? 15.897 -12.952 -13.275 1.00 87.81 167 PHE A C 1
ATOM 1383 O O . PHE A 1 167 ? 15.581 -13.407 -14.369 1.00 87.81 167 PHE A O 1
ATOM 1390 N N . ARG A 1 168 ? 17.151 -13.045 -12.824 1.00 87.94 168 ARG A N 1
ATOM 1391 C CA . ARG A 1 168 ? 18.261 -13.550 -13.643 1.00 87.94 168 ARG A CA 1
ATOM 1392 C C . ARG A 1 168 ? 18.037 -14.978 -14.143 1.00 87.94 168 ARG A C 1
ATOM 1394 O O . ARG A 1 168 ? 18.419 -15.286 -15.265 1.00 87.94 168 ARG A O 1
ATOM 1401 N N . HIS A 1 169 ? 17.370 -15.814 -13.348 1.00 84.62 169 HIS A N 1
ATOM 1402 C CA . HIS A 1 169 ? 17.067 -17.203 -13.710 1.00 84.62 169 HIS A CA 1
ATOM 1403 C C . HIS A 1 169 ? 15.735 -17.378 -14.456 1.00 84.62 169 HIS A C 1
ATOM 1405 O O . HIS A 1 169 ? 15.564 -18.368 -15.156 1.00 84.62 169 HIS A O 1
ATOM 1411 N N . THR A 1 170 ? 14.797 -16.432 -14.338 1.00 90.00 170 THR A N 1
ATOM 1412 C CA . THR A 1 170 ? 13.458 -16.531 -14.958 1.00 90.00 170 THR A CA 1
ATOM 1413 C C . THR A 1 170 ? 13.332 -15.712 -16.242 1.00 90.00 170 THR A C 1
ATOM 1415 O O . THR A 1 170 ? 12.678 -16.127 -17.192 1.00 90.00 170 THR A O 1
ATOM 1418 N N . ASN A 1 171 ? 13.955 -14.537 -16.287 1.00 88.19 171 ASN A N 1
ATOM 1419 C CA . ASN A 1 171 ? 14.021 -13.652 -17.441 1.00 88.19 171 ASN A CA 1
ATOM 1420 C C . ASN A 1 171 ? 15.351 -12.867 -17.423 1.00 88.19 171 ASN A C 1
ATOM 1422 O O . ASN A 1 171 ? 15.390 -11.704 -16.993 1.00 88.19 171 ASN A O 1
ATOM 1426 N N . PRO A 1 172 ? 16.451 -13.484 -17.896 1.00 90.06 172 PRO A N 1
ATOM 1427 C CA . PRO A 1 172 ? 17.781 -12.879 -17.859 1.00 90.06 172 PRO A CA 1
ATOM 1428 C C . PRO A 1 172 ? 17.856 -11.573 -18.656 1.00 90.06 172 PRO A C 1
ATOM 1430 O O . PRO A 1 172 ? 18.518 -10.633 -18.224 1.00 90.06 172 PRO A O 1
ATOM 1433 N N . ARG A 1 173 ? 17.126 -11.465 -19.777 1.00 91.75 173 ARG A N 1
ATOM 1434 C CA . ARG A 1 173 ? 17.083 -10.249 -20.606 1.00 91.75 173 ARG A CA 1
ATOM 1435 C C . ARG A 1 173 ? 16.550 -9.053 -19.821 1.00 91.75 173 ARG A C 1
ATOM 1437 O O . ARG A 1 173 ? 17.171 -7.994 -19.822 1.00 91.75 173 ARG A O 1
ATOM 1444 N N . ALA A 1 174 ? 15.409 -9.228 -19.153 1.00 86.69 174 ALA A N 1
ATOM 1445 C CA . ALA A 1 174 ? 14.797 -8.175 -18.350 1.00 86.69 174 ALA A CA 1
ATOM 1446 C C . ALA A 1 174 ? 15.686 -7.805 -17.157 1.00 86.69 174 ALA A C 1
ATOM 1448 O O . ALA A 1 174 ? 15.869 -6.623 -16.884 1.00 86.69 174 ALA A O 1
ATOM 1449 N N . SER A 1 175 ? 16.275 -8.799 -16.477 1.00 90.44 175 SER A N 1
ATOM 1450 C CA . SER A 1 175 ? 17.233 -8.560 -15.389 1.00 90.44 175 SER A CA 1
ATOM 1451 C C . SER A 1 175 ? 18.388 -7.674 -15.859 1.00 90.44 175 SER A C 1
ATOM 1453 O O . SER A 1 175 ? 18.643 -6.638 -15.257 1.00 90.44 175 SER A O 1
ATOM 1455 N N . THR A 1 176 ? 19.054 -8.035 -16.957 1.00 91.88 176 THR A N 1
ATOM 1456 C CA . THR A 1 176 ? 20.187 -7.269 -17.497 1.00 91.88 176 THR A CA 1
ATOM 1457 C C . THR A 1 176 ? 19.775 -5.870 -17.948 1.00 91.88 176 THR A C 1
ATOM 1459 O O . THR A 1 176 ? 20.453 -4.905 -17.608 1.00 91.88 176 THR A O 1
ATOM 1462 N N . ALA A 1 177 ? 18.646 -5.732 -18.650 1.00 89.75 177 ALA A N 1
ATOM 1463 C CA . ALA A 1 177 ? 18.147 -4.431 -19.095 1.00 89.75 177 ALA A CA 1
ATOM 1464 C C . ALA A 1 177 ? 17.822 -3.502 -17.911 1.00 89.75 177 ALA A C 1
ATOM 1466 O O . ALA A 1 177 ? 18.200 -2.333 -17.923 1.00 89.75 177 ALA A O 1
ATOM 1467 N N . MET A 1 178 ? 17.172 -4.019 -16.862 1.00 90.00 178 MET A N 1
ATOM 1468 C CA . MET A 1 178 ? 16.890 -3.253 -15.642 1.00 90.00 178 MET A CA 1
ATOM 1469 C C . MET A 1 178 ? 18.174 -2.873 -14.894 1.00 90.00 178 MET A C 1
ATOM 1471 O O . MET A 1 178 ? 18.291 -1.735 -14.450 1.00 90.00 178 MET A O 1
ATOM 1475 N N . MET A 1 179 ? 19.149 -3.785 -14.801 1.00 89.94 179 MET A N 1
ATOM 1476 C CA . MET A 1 179 ? 20.456 -3.503 -14.198 1.00 89.94 179 MET A CA 1
ATOM 1477 C C . MET A 1 179 ? 21.205 -2.389 -14.939 1.00 89.94 179 MET A C 1
ATOM 1479 O O . MET A 1 179 ? 21.723 -1.473 -14.311 1.00 89.94 179 MET A O 1
ATOM 1483 N N . GLN A 1 180 ? 21.235 -2.434 -16.273 1.00 90.12 180 GLN A N 1
ATOM 1484 C CA . GLN A 1 180 ? 21.870 -1.396 -17.091 1.00 90.12 180 GLN A CA 1
ATOM 1485 C C . GLN A 1 180 ? 21.183 -0.039 -16.919 1.00 90.12 180 GLN A C 1
ATOM 1487 O O . GLN A 1 180 ? 21.854 0.972 -16.733 1.00 90.12 180 GLN A O 1
ATOM 1492 N N . LEU A 1 181 ? 19.847 -0.014 -16.930 1.00 86.88 181 LEU A N 1
ATOM 1493 C CA . LEU A 1 181 ? 19.076 1.210 -16.701 1.00 86.88 181 LEU A CA 1
ATOM 1494 C C . LEU A 1 181 ? 19.299 1.800 -15.303 1.00 86.88 181 LEU A C 1
ATOM 1496 O O . LEU A 1 181 ? 19.250 3.018 -15.160 1.00 86.88 181 LEU A O 1
ATOM 1500 N N . TRP A 1 182 ? 19.538 0.956 -14.296 1.00 84.94 182 TRP A N 1
ATOM 1501 C CA . TRP A 1 182 ? 19.873 1.394 -12.942 1.00 84.94 182 TRP A CA 1
ATOM 1502 C C . TRP A 1 182 ? 21.223 2.118 -12.906 1.00 84.94 182 TRP A C 1
ATOM 1504 O O . TRP A 1 182 ? 21.278 3.261 -12.467 1.00 84.94 182 TRP A O 1
ATOM 1514 N N . PHE A 1 183 ? 22.278 1.507 -13.458 1.00 84.75 183 PHE A N 1
ATOM 1515 C CA . PHE A 1 183 ? 23.622 2.104 -13.494 1.00 84.75 183 PHE A CA 1
ATOM 1516 C C . PHE A 1 183 ? 23.712 3.393 -14.311 1.00 84.75 183 PHE A C 1
ATOM 1518 O O . PHE A 1 183 ? 24.543 4.243 -14.028 1.00 84.75 183 PHE A O 1
ATOM 1525 N N . LEU A 1 184 ? 22.869 3.552 -15.332 1.00 80.44 184 LEU A N 1
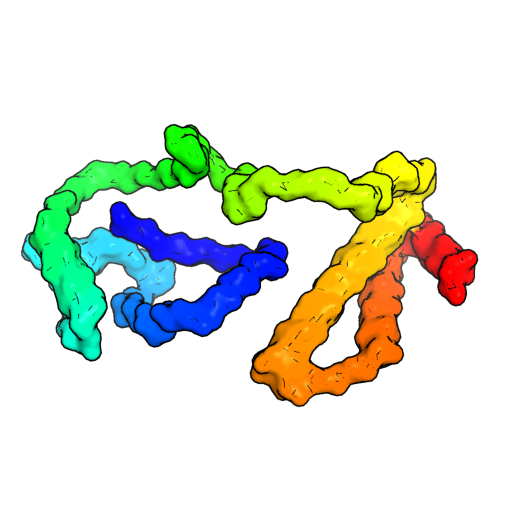ATOM 1526 C CA . LEU A 1 184 ? 22.824 4.783 -16.126 1.00 80.44 184 LEU A CA 1
ATOM 1527 C C . LEU A 1 184 ? 22.175 5.961 -15.381 1.00 80.44 184 LEU A C 1
ATOM 1529 O O . LEU A 1 184 ? 22.184 7.077 -15.899 1.00 80.44 184 LEU A O 1
ATOM 1533 N N . ARG A 1 185 ? 21.547 5.719 -14.222 1.00 68.12 185 ARG A N 1
ATOM 1534 C CA . ARG A 1 185 ? 20.745 6.716 -13.500 1.00 68.12 185 ARG A CA 1
ATOM 1535 C C . ARG A 1 185 ? 21.110 6.883 -12.019 1.00 68.12 185 ARG A C 1
ATOM 1537 O O . ARG A 1 185 ? 20.573 7.799 -11.397 1.00 68.12 185 ARG A O 1
ATOM 1544 N N . SER A 1 186 ? 21.975 6.024 -11.481 1.00 58.56 186 SER A N 1
ATOM 1545 C CA . SER A 1 186 ? 22.652 6.167 -10.182 1.00 58.56 186 SER A CA 1
ATOM 1546 C C . SER A 1 186 ? 23.916 7.004 -10.319 1.00 58.56 186 SER A C 1
ATOM 1548 O O . SER A 1 186 ? 24.117 7.898 -9.475 1.00 58.56 186 SER A O 1
#

Sequence (186 aa):
MNRMALDFAFIGIKIWNQTNLRSRIDLKLNKRSATVVSLYDHDHWLLPPARSENQLDLQVYLTTVNLSDEQDQYEWEVAGQTSSCYSTGEVYTYLKGPAPLVPWTQLQLHGSPRNKDLRRLTLLAVQGTIYWLWHERNTRLHQQTFRTAEAIFSTIDKQLWNRVQSFRHTNPRASTAMMQLWFLRS

Organism: Brassica cretica (NCBI:txid69181)

pLDDT: mean 70.21, std 19.33, range [22.25, 92.19]

Radius of gyration: 24.82 Å; chains: 1; bounding box: 58×44×57 Å

Foldseek 3Di:
DDDDDDDDDDDPPPPPPPDDDPPPPCQVPVDPPDDQVNQADPNDGVGDPDPDPVNVVVRVVVNVDDDDPDDDDDWDDQPNDTDPDDDPVRVVDRVVDDDPPDVCVVVPCVVVPPDPLVNVLVVLLVVLLVVLVVVQVVCCVPVVDHDDPVRSVVVSVVVSLVVLVVCCVVPVPSSVVNVVVVVVPD